Protein AF-A0A2A6C3Z0-F1 (afdb_monomer_lite)

Organism: Pristionchus pacificus (NCBI:txid54126)

Sequence (329 aa):
MLPSSLCIAVIFFQLQNFDIARHAFLESTVFMVYDNTKMSTTIPSVFNPVLILYYVKPYRRFYMKMFGIKEKELPKAPLSLSQTFTRSFLVLVWYIEQIPDYTLTLAYIYLFVRVRTTNDLYFSTPFFLFFFTTGVGGIASIISHIAGTRITFYPETAFLYTSLWIANHVGALGSTLGKAIIVMHRYLVFSSVEISENRSTCRRLICLQLFLPLVTAVPFLFFGFSYQTIDGHITIYSISEEGLQILKWINVSFYVVYSLFSVVLVALTGRAFIRLSRLVEVVCVCQWARNVHRPDISCAILYSSSSITLVHENRLHILNFIHFNISCG

Secondary structure (DSSP, 8-state):
---HHHHHHHHHHHHHHHHHHHHHHHHHHGGGSSS-------------HHHHHHSSHHHHHHHHHHHT--GGG-----HHHHHHHHHHHHHHHHHHHHHHHHHHHHHHHHHHHHHHH---GGGGSHHHHHHHHHHHHHHHHHHHHHHHHHS-B-GGGHHHHHHHHHHHHHHHHHHHHHHHHHHHHHHHHHH-SS----HHHHHHHHHHHHHHHHHHTGGGGT--EEEEEETTEEEEEEE-HHHHHHHHHHHHHHHHHHHHHHHHHHHHHHHHHHHHHHHHHHHHHHHHHHHHT--S--------TT------SS---------------

Radius of gyration: 27.63 Å; chains: 1; bounding box: 72×48×78 Å

Foldseek 3Di:
DPPPVVVVVVVVVVVVVVVVVLVVVVVVVVVQPPDDDDDDDDADDDDDVVVLQCLRVVSVVVVCVVVVPDPVPDDPPDPVVSVRSPVNSVVVVVVVSCVVLVVLLVVLVVVVVVLVPDPDVVCVDLLVVLVNQLSVLSNQLSVLVCCLQVDWAAPVCVVVNLVSVLSNQLSVQLNLLSVLVSLVVVLVVLVDPDPDPPPVVSVVSNCCSRVVSNVVSVVSVVWAFDWDQDPNGITTDGTDPVSVVVSVVVVVVSVVVSVVSVVVSVVSVVVSVVVVVVVVVVVVVVVVVVVVPPPPDDPPPDPPVQDRDPPDPDDDDDDDDDDDDDDDD

Structure (mmCIF, N/CA/C/O backbone):
data_AF-A0A2A6C3Z0-F1
#
_entry.id   AF-A0A2A6C3Z0-F1
#
loop_
_atom_site.group_PDB
_atom_site.id
_atom_site.type_symbol
_atom_site.label_atom_id
_atom_site.label_alt_id
_atom_site.label_comp_id
_atom_site.label_asym_id
_atom_site.label_entity_id
_atom_site.label_seq_id
_atom_site.pdbx_PDB_ins_code
_atom_site.Cartn_x
_atom_site.Cartn_y
_atom_site.Cartn_z
_atom_site.occupancy
_atom_site.B_iso_or_equiv
_atom_site.auth_seq_id
_atom_site.auth_comp_id
_atom_site.auth_asym_id
_atom_site.auth_atom_id
_atom_site.pdbx_PDB_model_num
ATOM 1 N N . MET A 1 1 ? 30.251 7.160 -14.953 1.00 31.11 1 MET A N 1
ATOM 2 C CA . MET A 1 1 ? 29.045 7.641 -14.248 1.00 31.11 1 MET A CA 1
ATOM 3 C C . MET A 1 1 ? 27.941 6.625 -14.470 1.00 31.11 1 MET A C 1
ATOM 5 O O . MET A 1 1 ? 27.512 6.472 -15.605 1.00 31.11 1 MET A O 1
ATOM 9 N N . LEU A 1 2 ? 27.532 5.883 -13.436 1.00 29.16 2 LEU A N 1
ATOM 10 C CA . LEU A 1 2 ? 26.282 5.123 -13.519 1.00 29.16 2 LEU A CA 1
ATOM 11 C C . LEU A 1 2 ? 25.143 6.122 -13.776 1.00 29.16 2 LEU A C 1
ATOM 13 O O . LEU A 1 2 ? 25.131 7.169 -13.122 1.00 29.16 2 LEU A O 1
ATOM 17 N N . PRO A 1 3 ? 24.216 5.852 -14.712 1.00 39.88 3 PRO A N 1
ATOM 18 C CA . PRO A 1 3 ? 23.095 6.749 -14.926 1.00 39.88 3 PRO A CA 1
ATOM 19 C C . PRO A 1 3 ? 22.329 6.865 -13.606 1.00 39.88 3 PRO A C 1
ATOM 21 O O . PRO A 1 3 ? 22.077 5.868 -12.930 1.00 39.88 3 PRO A O 1
ATOM 24 N N . SER A 1 4 ? 22.001 8.091 -13.207 1.00 35.47 4 SER A N 1
ATOM 25 C CA . SER A 1 4 ? 21.317 8.424 -11.949 1.00 35.47 4 SER A CA 1
ATOM 26 C C . SER A 1 4 ? 20.026 7.614 -11.735 1.00 35.47 4 SER A C 1
ATOM 28 O O . SER A 1 4 ? 19.652 7.334 -10.597 1.00 35.47 4 SER A O 1
ATOM 30 N N . SER A 1 5 ? 19.401 7.136 -12.814 1.00 33.94 5 SER A N 1
ATOM 31 C CA . SER A 1 5 ? 18.262 6.209 -12.812 1.00 33.94 5 SER A CA 1
ATOM 32 C C . SER A 1 5 ? 18.574 4.809 -12.254 1.00 33.94 5 SER A C 1
ATOM 34 O O . SER A 1 5 ? 17.689 4.168 -11.686 1.00 33.94 5 SER A O 1
AT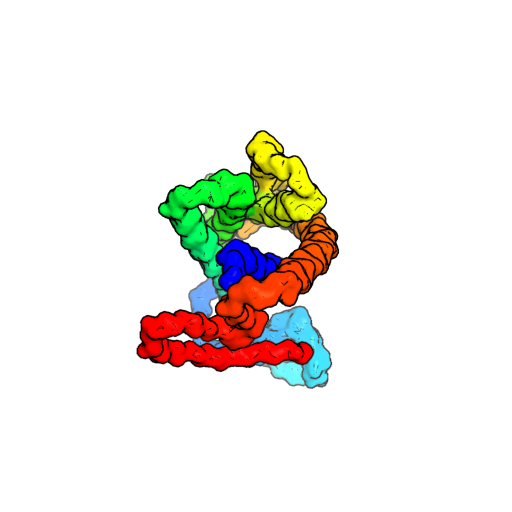OM 36 N N . LEU A 1 6 ? 19.818 4.333 -12.358 1.00 35.81 6 LEU A N 1
ATOM 37 C CA . LEU A 1 6 ? 20.241 3.002 -11.907 1.00 35.81 6 LEU A CA 1
ATOM 38 C C . LEU A 1 6 ? 20.510 2.974 -10.396 1.00 35.81 6 LEU A C 1
ATOM 40 O O . LEU A 1 6 ? 20.086 2.035 -9.728 1.00 35.81 6 LEU A O 1
ATOM 44 N N . CYS A 1 7 ? 21.100 4.038 -9.837 1.00 33.97 7 CYS A N 1
ATOM 45 C CA . CYS A 1 7 ? 21.226 4.199 -8.379 1.00 33.97 7 CYS A CA 1
ATOM 46 C C . CYS A 1 7 ? 19.855 4.271 -7.695 1.00 33.97 7 CYS A C 1
ATOM 48 O O . CYS A 1 7 ? 19.639 3.624 -6.673 1.00 33.97 7 CYS A O 1
ATOM 50 N N . ILE A 1 8 ? 18.910 5.010 -8.284 1.00 45.03 8 ILE A N 1
ATOM 51 C CA . ILE A 1 8 ? 17.538 5.100 -7.772 1.00 45.03 8 ILE A CA 1
ATOM 52 C C . ILE A 1 8 ? 16.879 3.712 -7.796 1.00 45.03 8 ILE A C 1
ATOM 54 O O . ILE A 1 8 ? 16.333 3.276 -6.786 1.00 45.03 8 ILE A O 1
ATOM 58 N N . ALA A 1 9 ? 17.008 2.963 -8.896 1.00 40.81 9 ALA A N 1
ATOM 59 C CA . ALA A 1 9 ? 16.447 1.617 -9.012 1.00 40.81 9 ALA A CA 1
ATOM 60 C C . ALA A 1 9 ? 17.018 0.604 -7.994 1.00 40.81 9 ALA A C 1
ATOM 62 O O . ALA A 1 9 ? 16.274 -0.256 -7.524 1.00 40.81 9 ALA A O 1
ATOM 63 N N . VAL A 1 10 ? 18.305 0.699 -7.637 1.00 37.28 10 VAL A N 1
ATOM 64 C CA . VAL A 1 10 ? 18.947 -0.176 -6.633 1.00 37.28 10 VAL A CA 1
ATOM 65 C C . VAL A 1 10 ? 18.454 0.137 -5.218 1.00 37.28 10 VAL A C 1
ATOM 67 O O . VAL A 1 10 ? 18.133 -0.785 -4.469 1.00 37.28 10 VAL A O 1
ATOM 70 N N . ILE A 1 11 ? 18.313 1.419 -4.870 1.00 44.16 11 ILE A N 1
ATOM 71 C CA . ILE A 1 11 ? 17.720 1.840 -3.590 1.00 44.16 11 ILE A CA 1
ATOM 72 C C . ILE A 1 11 ? 16.264 1.352 -3.497 1.00 44.16 11 ILE A C 1
ATOM 74 O O . ILE A 1 11 ? 15.848 0.838 -2.461 1.00 44.16 11 ILE A O 1
ATOM 78 N N . PHE A 1 12 ? 15.506 1.410 -4.597 1.00 52.03 12 PHE A N 1
ATOM 79 C CA . PHE A 1 12 ? 14.137 0.886 -4.648 1.00 52.03 12 PHE A CA 1
ATOM 80 C C . PHE A 1 12 ? 14.048 -0.628 -4.448 1.00 52.03 12 PHE A C 1
ATOM 82 O O . PHE A 1 12 ? 13.167 -1.087 -3.725 1.00 52.03 12 PHE A O 1
ATOM 89 N N . PHE A 1 13 ? 14.960 -1.402 -5.038 1.00 42.34 13 PHE A N 1
ATOM 90 C CA . PHE A 1 13 ? 14.982 -2.858 -4.877 1.00 42.34 13 PHE A CA 1
ATOM 91 C C . PHE A 1 13 ? 15.249 -3.273 -3.420 1.00 42.34 13 PHE A C 1
ATOM 93 O O . PHE A 1 13 ? 14.635 -4.208 -2.909 1.00 42.34 13 PHE A O 1
ATOM 100 N N . GLN A 1 14 ? 16.113 -2.531 -2.721 1.00 41.16 14 GLN A N 1
ATOM 101 C CA . GLN A 1 14 ? 16.383 -2.730 -1.293 1.00 41.16 14 GLN A CA 1
ATOM 102 C C . GLN A 1 14 ? 15.156 -2.401 -0.424 1.00 41.16 14 GLN A C 1
ATOM 104 O O . GLN A 1 14 ? 14.813 -3.171 0.472 1.00 41.16 14 GLN A O 1
ATOM 109 N N . LEU A 1 15 ? 14.434 -1.318 -0.733 1.00 46.38 15 LEU A N 1
ATOM 110 C CA . LEU A 1 15 ? 13.200 -0.947 -0.025 1.00 46.38 15 LEU A CA 1
ATOM 111 C C . LEU A 1 15 ? 12.056 -1.952 -0.252 1.00 46.38 15 LEU A C 1
ATOM 113 O O . LEU A 1 15 ? 11.281 -2.218 0.664 1.00 46.38 15 LEU A O 1
ATOM 117 N N . GLN A 1 16 ? 11.968 -2.556 -1.441 1.00 49.12 16 GLN A N 1
ATOM 118 C CA . GLN A 1 16 ? 10.957 -3.572 -1.757 1.00 49.12 16 GLN A CA 1
ATOM 119 C C . GLN A 1 16 ? 11.176 -4.884 -0.987 1.00 49.12 16 GLN A C 1
ATOM 121 O O . GLN A 1 16 ? 10.213 -5.485 -0.513 1.00 49.12 16 GLN A O 1
ATOM 126 N N . ASN A 1 17 ? 12.433 -5.307 -0.819 1.00 41.56 17 ASN A N 1
ATOM 127 C CA . ASN A 1 17 ? 12.776 -6.493 -0.026 1.00 41.56 17 ASN A CA 1
ATOM 128 C C . ASN A 1 17 ? 12.567 -6.267 1.480 1.00 41.56 17 ASN A C 1
ATOM 130 O O . ASN A 1 17 ? 12.188 -7.197 2.194 1.00 41.56 17 ASN A O 1
ATOM 134 N N . PHE A 1 18 ? 12.749 -5.031 1.954 1.00 44.28 18 PHE A N 1
ATOM 135 C CA . PHE A 1 18 ? 12.447 -4.652 3.334 1.00 44.28 18 PHE A CA 1
ATOM 136 C C . PHE A 1 18 ? 10.944 -4.766 3.652 1.00 44.28 18 PHE A C 1
ATOM 138 O O . PHE A 1 18 ? 10.582 -5.304 4.695 1.00 44.28 18 PHE A O 1
ATOM 145 N N 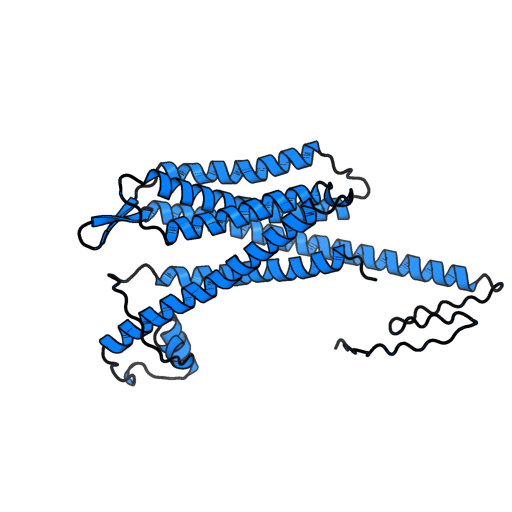. ASP A 1 19 ? 10.067 -4.351 2.731 1.00 45.53 19 ASP A N 1
ATOM 146 C CA . ASP A 1 19 ? 8.601 -4.460 2.869 1.00 45.53 19 ASP A CA 1
ATOM 147 C C . ASP A 1 19 ? 8.125 -5.923 2.995 1.00 45.53 19 ASP A C 1
ATOM 149 O O . ASP A 1 19 ? 7.247 -6.236 3.800 1.00 45.53 19 ASP A O 1
ATOM 153 N N . ILE A 1 20 ? 8.732 -6.843 2.235 1.00 44.97 20 ILE A N 1
ATOM 154 C CA . ILE A 1 20 ? 8.396 -8.279 2.263 1.00 44.97 20 ILE A CA 1
ATOM 155 C C . ILE A 1 20 ? 8.830 -8.917 3.592 1.00 44.97 20 ILE A C 1
ATOM 157 O O . ILE A 1 20 ? 8.045 -9.625 4.225 1.00 44.97 20 ILE A O 1
ATOM 161 N N . ALA A 1 21 ? 10.056 -8.634 4.048 1.00 37.91 21 ALA A N 1
ATOM 162 C CA . ALA A 1 21 ? 10.558 -9.117 5.336 1.00 37.91 21 ALA A CA 1
ATOM 163 C C . ALA A 1 21 ? 9.736 -8.564 6.516 1.00 37.91 21 ALA A C 1
ATOM 165 O O . ALA A 1 21 ? 9.468 -9.272 7.487 1.00 37.91 21 ALA A O 1
ATOM 166 N N . ARG A 1 22 ? 9.280 -7.313 6.404 1.00 48.16 22 ARG A N 1
ATOM 167 C CA . ARG A 1 22 ? 8.420 -6.651 7.384 1.00 48.16 22 ARG A CA 1
ATOM 168 C C . ARG A 1 22 ? 7.019 -7.259 7.452 1.00 48.16 22 ARG A C 1
ATOM 170 O O . ARG A 1 22 ? 6.518 -7.453 8.553 1.00 48.16 22 ARG A O 1
ATOM 177 N N . HIS A 1 23 ? 6.385 -7.588 6.327 1.00 46.88 23 HIS A N 1
ATOM 178 C CA . HIS A 1 23 ? 5.053 -8.206 6.339 1.00 46.88 23 HIS A CA 1
ATOM 179 C C . HIS A 1 23 ? 5.052 -9.606 6.963 1.00 46.88 23 HIS A C 1
ATOM 181 O O . HIS A 1 23 ? 4.167 -9.910 7.762 1.00 46.88 23 HIS A O 1
ATOM 187 N N . ALA A 1 24 ? 6.077 -10.417 6.685 1.00 38.22 24 ALA A N 1
ATOM 188 C CA . ALA A 1 24 ? 6.265 -11.707 7.353 1.00 38.22 24 ALA A CA 1
ATOM 189 C C . ALA A 1 24 ? 6.465 -11.552 8.875 1.00 38.22 24 ALA A C 1
ATOM 191 O O . ALA A 1 24 ? 6.017 -12.390 9.655 1.00 38.22 24 ALA A O 1
ATOM 192 N N . PHE A 1 25 ? 7.100 -10.456 9.306 1.00 35.19 25 PHE A N 1
ATOM 193 C CA . PHE A 1 25 ? 7.259 -10.109 10.717 1.00 35.19 25 PHE A CA 1
ATOM 194 C C . PHE A 1 25 ? 5.939 -9.627 11.352 1.00 35.19 25 PHE A C 1
ATOM 196 O O . PHE A 1 25 ? 5.546 -10.147 12.393 1.00 35.19 25 PHE A O 1
ATOM 203 N N . LEU A 1 26 ? 5.198 -8.725 10.698 1.00 41.09 26 LEU A N 1
ATOM 204 C CA . LEU A 1 26 ? 3.920 -8.166 11.171 1.00 41.09 26 LEU A CA 1
ATOM 205 C C . LEU A 1 26 ? 2.820 -9.223 11.335 1.00 41.09 26 LEU A C 1
ATOM 207 O O . LEU A 1 26 ? 2.063 -9.188 12.308 1.00 41.09 26 LEU A O 1
ATOM 211 N N . GLU A 1 27 ? 2.743 -10.202 10.429 1.00 38.50 27 GLU A N 1
ATOM 212 C CA . GLU A 1 27 ? 1.803 -11.316 10.583 1.00 38.50 27 GLU A CA 1
ATOM 213 C C . GLU A 1 27 ? 2.116 -12.196 11.792 1.00 38.50 27 GLU A C 1
ATOM 215 O O . GLU A 1 27 ? 1.228 -12.892 12.259 1.00 38.50 27 GLU A O 1
ATOM 220 N N . SER A 1 28 ? 3.324 -12.152 12.354 1.00 31.41 28 SER A N 1
ATOM 221 C CA . SER A 1 28 ? 3.646 -12.884 13.582 1.00 31.41 28 SER A CA 1
ATOM 222 C C . SER A 1 28 ? 3.328 -12.089 14.861 1.00 31.41 28 SER A C 1
ATOM 224 O O . SER A 1 28 ? 2.990 -12.688 15.884 1.00 31.41 28 SER A O 1
ATOM 226 N N . THR A 1 29 ? 3.357 -10.749 14.814 1.00 32.69 29 THR A N 1
ATOM 227 C CA . THR A 1 29 ? 3.063 -9.865 15.960 1.00 32.69 29 THR A CA 1
ATOM 228 C C . THR A 1 29 ? 1.569 -9.589 16.155 1.00 32.69 29 THR A C 1
ATOM 230 O O . THR A 1 29 ? 1.098 -9.588 17.294 1.00 32.69 29 THR A O 1
ATOM 233 N N . VAL A 1 30 ? 0.791 -9.420 15.076 1.00 32.94 30 VAL A N 1
ATOM 234 C CA . VAL A 1 30 ? -0.650 -9.079 15.150 1.00 32.94 30 VAL A CA 1
ATOM 235 C C . VAL A 1 30 ? -1.496 -10.183 15.809 1.00 32.94 30 VAL A C 1
ATOM 237 O O . VAL A 1 30 ? -2.496 -9.882 16.459 1.00 32.94 30 VAL A O 1
ATOM 240 N N . PHE A 1 31 ? -1.073 -11.453 15.759 1.00 31.73 31 PHE A N 1
ATOM 241 C CA . PHE A 1 31 ? -1.764 -12.553 16.458 1.00 31.73 31 PHE A CA 1
ATOM 242 C C . PHE A 1 31 ? -1.719 -12.454 17.994 1.00 31.73 31 PHE A C 1
ATOM 244 O O . PHE A 1 31 ? -2.454 -13.175 18.661 1.00 31.73 31 PHE A O 1
ATOM 251 N N . MET A 1 32 ? -0.886 -11.586 18.578 1.00 33.16 32 MET A N 1
ATOM 252 C CA . MET A 1 32 ? -0.738 -11.487 20.037 1.00 33.16 32 MET A CA 1
ATOM 253 C C . MET A 1 32 ? -1.591 -10.405 20.705 1.00 33.16 32 MET A C 1
ATOM 255 O O . MET A 1 32 ? -1.693 -10.398 21.929 1.00 33.16 32 MET A O 1
ATOM 259 N N . VAL A 1 33 ? -2.186 -9.486 19.940 1.00 38.56 33 VAL A N 1
ATOM 260 C CA . VAL A 1 33 ? -2.866 -8.301 20.501 1.00 38.56 33 VAL A CA 1
ATOM 261 C C . VAL A 1 33 ? -4.340 -8.568 20.838 1.00 38.56 33 VAL A C 1
ATOM 263 O O . VAL A 1 33 ? -4.935 -7.819 21.606 1.00 38.56 33 VAL A O 1
ATOM 266 N N . TYR A 1 34 ? -4.925 -9.661 20.343 1.00 34.41 34 TYR A N 1
ATOM 267 C CA . TYR A 1 34 ? -6.368 -9.913 20.456 1.00 34.41 34 TYR A CA 1
ATOM 268 C C . TYR A 1 34 ? -6.859 -10.449 21.811 1.00 34.41 34 TYR A C 1
ATOM 270 O O . TYR A 1 34 ? -8.051 -10.686 21.972 1.00 34.41 34 TYR A O 1
ATOM 278 N N . ASP A 1 35 ? -5.977 -10.616 22.798 1.00 32.88 35 ASP A N 1
ATOM 279 C CA . ASP A 1 35 ? -6.330 -11.272 24.058 1.00 32.88 35 ASP A CA 1
ATOM 280 C C . ASP A 1 35 ? -5.649 -10.582 25.253 1.00 32.88 35 ASP A C 1
ATOM 282 O O . ASP A 1 35 ? -4.654 -11.081 25.779 1.00 32.88 35 ASP A O 1
ATOM 286 N N . ASN A 1 36 ? -6.098 -9.369 25.627 1.00 34.16 36 ASN A N 1
ATOM 287 C CA . ASN A 1 36 ? -6.222 -8.926 27.031 1.00 34.16 36 ASN A CA 1
ATOM 288 C C . ASN A 1 36 ? -6.731 -7.477 27.211 1.00 34.16 36 ASN A C 1
ATOM 290 O O . ASN A 1 36 ? -6.381 -6.541 26.499 1.00 34.16 36 ASN A O 1
ATOM 294 N N . THR A 1 37 ? -7.548 -7.323 28.253 1.00 41.41 37 THR A N 1
ATOM 295 C CA . THR A 1 37 ? -8.427 -6.202 28.619 1.00 41.41 37 THR A CA 1
ATOM 296 C C . THR A 1 37 ? -7.768 -4.965 29.261 1.00 41.41 37 THR A C 1
ATOM 298 O O . THR A 1 37 ? -6.807 -5.086 30.017 1.00 41.41 37 THR A O 1
ATOM 301 N N . LYS A 1 38 ? -8.436 -3.809 29.065 1.00 39.00 38 LYS A N 1
ATOM 302 C CA . LYS A 1 38 ? -8.438 -2.535 29.832 1.00 39.00 38 LYS A CA 1
ATOM 303 C C . LYS A 1 38 ? -7.073 -1.859 30.090 1.00 39.00 38 LYS A C 1
ATOM 305 O O . LYS A 1 38 ? -6.304 -2.242 30.974 1.00 39.00 38 LYS A O 1
ATOM 310 N N . MET A 1 39 ? -6.819 -0.774 29.349 1.00 37.31 39 MET A N 1
ATOM 311 C CA . MET A 1 39 ? -5.654 0.112 29.481 1.00 37.31 39 MET A CA 1
ATOM 312 C C . MET A 1 39 ? -5.986 1.386 30.276 1.00 37.31 39 MET A C 1
ATOM 314 O O . MET A 1 39 ? -6.989 2.036 30.020 1.00 37.31 39 MET A O 1
ATOM 318 N N . SER A 1 40 ? -5.090 1.745 31.198 1.00 33.38 40 SER A N 1
ATOM 319 C CA . SER A 1 40 ? -4.969 3.060 31.846 1.00 33.38 40 SER A CA 1
ATOM 320 C C . SER A 1 40 ? -3.482 3.432 31.850 1.00 33.38 40 SER A C 1
ATOM 322 O O . SER A 1 40 ? -2.631 2.556 32.049 1.00 33.38 40 SER A O 1
ATOM 324 N N . THR A 1 41 ? -3.178 4.699 31.575 1.00 34.62 41 THR A N 1
ATOM 325 C CA . THR A 1 41 ? -1.864 5.228 31.175 1.00 34.62 41 THR A CA 1
ATOM 326 C C . THR A 1 41 ? -1.012 5.723 32.347 1.00 34.62 41 THR A C 1
ATOM 328 O O . THR A 1 41 ? -1.332 6.751 32.932 1.00 34.62 41 THR A O 1
ATOM 331 N N . THR A 1 42 ? 0.123 5.067 32.614 1.00 33.84 42 THR A N 1
ATOM 332 C CA . THR A 1 42 ? 1.326 5.645 33.259 1.00 33.84 42 THR A CA 1
ATOM 333 C C . THR A 1 42 ? 2.560 4.795 32.905 1.00 33.84 42 THR A C 1
ATOM 335 O O . THR A 1 42 ? 2.479 3.568 32.866 1.00 33.84 42 THR A O 1
ATOM 338 N N . ILE A 1 43 ? 3.694 5.439 32.591 1.00 37.25 43 ILE A N 1
ATOM 339 C CA . ILE A 1 43 ? 4.908 4.822 32.009 1.00 37.25 43 ILE A CA 1
ATOM 340 C C . ILE A 1 43 ? 6.071 4.879 33.021 1.00 37.25 43 ILE A C 1
ATOM 342 O O . ILE A 1 43 ? 6.362 5.975 33.496 1.00 37.25 43 ILE A O 1
ATOM 346 N N . PRO A 1 44 ? 6.794 3.773 33.308 1.00 38.94 44 PRO A N 1
ATOM 347 C CA . PRO A 1 44 ? 8.080 3.822 34.002 1.00 38.94 44 PRO A CA 1
ATOM 348 C C . PRO A 1 44 ? 9.283 3.507 33.093 1.00 38.94 44 PRO A C 1
ATOM 350 O O . PRO A 1 44 ? 9.186 2.789 32.096 1.00 38.94 44 PRO A O 1
ATOM 353 N N . SER A 1 45 ? 10.435 4.054 33.483 1.00 40.09 45 SER A N 1
ATOM 354 C CA . SER A 1 45 ? 11.672 4.186 32.711 1.00 40.09 45 SER A CA 1
ATOM 355 C C . SER A 1 45 ? 12.808 3.284 33.221 1.00 40.09 45 SER A C 1
ATOM 357 O O . SER A 1 45 ? 13.656 3.762 33.963 1.00 40.09 45 SER A O 1
ATOM 359 N N . VAL A 1 46 ? 12.877 2.007 32.822 1.00 42.00 46 VAL A N 1
ATOM 360 C CA . VAL A 1 46 ? 14.135 1.217 32.811 1.00 42.00 46 VAL A CA 1
ATOM 361 C C . VAL A 1 46 ? 14.031 0.131 31.731 1.00 42.00 46 VAL A C 1
ATOM 363 O O . VAL A 1 46 ? 13.042 -0.596 31.678 1.00 42.00 46 VAL A O 1
ATOM 366 N N . PHE A 1 47 ? 15.039 0.020 30.860 1.00 42.22 47 PHE A N 1
ATOM 367 C CA . PHE A 1 47 ? 14.987 -0.748 29.612 1.00 42.22 47 PHE A CA 1
ATOM 368 C C . PHE A 1 47 ? 16.102 -1.809 29.566 1.00 42.22 47 PHE A C 1
ATOM 370 O O . PHE A 1 47 ? 17.279 -1.459 29.565 1.00 42.22 47 PHE A O 1
ATOM 377 N N . ASN A 1 48 ? 15.756 -3.103 29.522 1.00 44.94 48 ASN A N 1
ATOM 378 C CA . ASN A 1 48 ? 16.714 -4.192 29.279 1.00 44.94 48 ASN A CA 1
ATOM 379 C C . ASN A 1 48 ? 16.150 -5.175 28.225 1.00 44.94 48 ASN A C 1
ATOM 381 O O . ASN A 1 48 ? 15.202 -5.906 28.528 1.00 44.94 48 ASN A O 1
ATOM 385 N N . PRO A 1 49 ? 16.709 -5.219 27.001 1.00 43.41 49 PRO A N 1
ATOM 386 C CA . PRO A 1 49 ? 16.147 -5.958 25.868 1.00 43.41 49 PRO A CA 1
ATOM 387 C C . PRO A 1 49 ? 16.203 -7.487 25.989 1.00 43.41 49 PRO A C 1
ATOM 389 O O . PRO A 1 49 ? 15.452 -8.179 25.306 1.00 43.41 49 PRO A O 1
ATOM 392 N N . VAL A 1 50 ? 17.022 -8.039 26.888 1.00 47.25 50 VAL A N 1
ATOM 393 C CA . VAL A 1 50 ? 17.071 -9.493 27.129 1.00 47.25 50 VAL A CA 1
ATOM 394 C C . VAL A 1 50 ? 15.896 -9.950 28.000 1.00 47.25 50 VAL A C 1
ATOM 396 O O . VAL A 1 50 ? 15.333 -11.020 27.781 1.00 47.25 50 VAL A O 1
ATOM 399 N N . LEU A 1 51 ? 15.456 -9.106 28.939 1.00 52.84 51 LEU A N 1
ATOM 400 C CA . LEU A 1 51 ? 14.273 -9.376 29.760 1.00 52.84 51 LEU A CA 1
ATOM 401 C C . LEU A 1 51 ? 12.988 -9.340 28.913 1.00 52.84 51 LEU A C 1
ATOM 403 O O . LEU A 1 51 ? 12.057 -10.103 29.143 1.00 52.84 51 LEU A O 1
ATOM 407 N N . ILE A 1 52 ? 12.967 -8.470 27.902 1.00 49.94 52 ILE A N 1
ATOM 408 C CA . ILE A 1 52 ? 11.840 -8.213 26.996 1.00 49.94 52 ILE A CA 1
ATOM 409 C C . ILE A 1 52 ? 11.360 -9.481 26.280 1.00 49.94 52 ILE A C 1
ATOM 411 O O . ILE A 1 52 ? 10.170 -9.793 26.277 1.00 49.94 52 ILE A O 1
ATOM 415 N N . LEU A 1 53 ? 12.294 -10.244 25.721 1.00 49.22 53 LEU A N 1
ATOM 416 C CA . LEU A 1 53 ? 11.997 -11.442 24.938 1.00 49.22 53 LEU A CA 1
ATOM 417 C C . LEU A 1 53 ? 11.545 -12.628 25.810 1.00 49.22 53 LEU A C 1
ATOM 419 O O . LEU A 1 53 ? 10.898 -13.557 25.324 1.00 49.22 53 LEU A O 1
ATOM 423 N N . TYR A 1 54 ? 11.829 -12.567 27.113 1.00 53.44 54 TYR A N 1
ATOM 424 C CA . TYR A 1 54 ? 11.507 -13.609 28.084 1.00 53.44 54 TYR A CA 1
ATOM 425 C C . TYR A 1 54 ? 10.028 -13.614 28.514 1.00 53.44 54 TYR A C 1
ATOM 427 O O . TYR A 1 54 ? 9.484 -14.666 28.858 1.00 53.44 54 TYR A O 1
ATOM 435 N N . TYR A 1 55 ? 9.354 -12.457 28.476 1.00 52.34 55 TYR A N 1
ATOM 436 C CA . TYR A 1 55 ? 7.984 -12.292 28.992 1.00 52.34 55 TYR A CA 1
ATOM 437 C C . TYR A 1 55 ? 6.873 -12.424 27.937 1.00 52.34 55 TYR A C 1
ATOM 439 O O . TYR A 1 55 ? 5.694 -12.471 28.289 1.00 52.34 55 TYR A O 1
ATOM 447 N N . VAL A 1 56 ? 7.209 -12.538 26.651 1.00 57.03 56 VAL A N 1
ATOM 448 C CA . VAL A 1 56 ? 6.219 -12.685 25.573 1.00 57.03 56 VAL A CA 1
ATOM 449 C C . VAL A 1 56 ? 5.939 -14.172 25.334 1.00 57.03 56 VAL A C 1
ATOM 451 O O . VAL A 1 56 ? 6.819 -14.913 24.911 1.00 57.03 56 VAL A O 1
ATOM 454 N N . LYS A 1 57 ? 4.715 -14.638 25.622 1.00 57.62 57 LYS A N 1
ATOM 455 C CA . LYS A 1 57 ? 4.328 -16.067 25.727 1.00 57.62 57 LYS A CA 1
ATOM 456 C C . LYS A 1 57 ? 4.816 -16.992 24.580 1.00 57.62 57 LYS A C 1
ATOM 458 O O . LYS A 1 57 ? 5.324 -18.068 24.904 1.00 57.62 57 LYS A O 1
ATOM 463 N N . PRO A 1 58 ? 4.717 -16.636 23.281 1.00 53.72 58 PRO A N 1
ATOM 464 C CA . PRO A 1 58 ? 5.255 -17.474 22.200 1.00 53.72 58 PRO A CA 1
ATOM 465 C C . PRO A 1 58 ? 6.790 -17.471 22.121 1.00 53.72 58 PRO A C 1
ATOM 467 O O . PRO A 1 58 ? 7.388 -18.525 21.906 1.00 53.72 58 PRO A O 1
ATOM 470 N N . TYR A 1 59 ? 7.444 -16.338 22.384 1.00 54.34 59 TYR A N 1
ATOM 471 C CA . TYR A 1 59 ? 8.909 -16.245 22.410 1.00 54.34 59 TYR A CA 1
ATOM 472 C C . TYR A 1 59 ? 9.508 -16.880 23.667 1.00 54.34 59 TYR A C 1
ATOM 474 O O . TYR A 1 59 ? 10.584 -17.466 23.604 1.00 54.34 59 TYR A O 1
ATOM 482 N N . ARG A 1 60 ? 8.772 -16.893 24.783 1.00 64.44 60 ARG A N 1
ATOM 483 C CA . ARG A 1 60 ? 9.153 -17.568 26.029 1.00 64.44 60 ARG A CA 1
ATOM 484 C C . ARG A 1 60 ? 9.486 -19.039 25.788 1.00 64.44 60 ARG A C 1
ATOM 486 O O . ARG A 1 60 ? 10.508 -19.501 26.275 1.00 64.44 60 ARG A O 1
ATOM 493 N N . ARG A 1 61 ? 8.691 -19.765 24.986 1.00 67.75 61 ARG A N 1
ATOM 494 C CA . ARG A 1 61 ? 8.996 -21.167 24.626 1.00 67.75 61 ARG A CA 1
ATOM 495 C C . ARG A 1 61 ? 10.248 -21.292 23.759 1.00 67.75 61 ARG A C 1
ATOM 497 O O . ARG A 1 61 ? 11.039 -22.203 23.985 1.00 67.75 61 ARG A O 1
ATOM 504 N N . PHE A 1 62 ? 10.430 -20.393 22.792 1.00 69.94 62 PHE A N 1
ATOM 505 C CA . PHE A 1 62 ? 11.614 -20.379 21.931 1.00 69.94 62 PHE A CA 1
ATOM 506 C C . PHE A 1 62 ? 12.895 -20.132 22.745 1.00 69.94 62 PHE A C 1
ATOM 508 O O . PHE A 1 62 ? 13.836 -20.918 22.663 1.00 69.94 62 PHE A O 1
ATOM 515 N N . TYR A 1 63 ? 12.897 -19.116 23.611 1.00 59.25 63 TYR A N 1
ATOM 516 C CA . TYR A 1 63 ? 14.037 -18.781 24.465 1.00 59.25 63 TYR A CA 1
ATOM 517 C C . TYR A 1 63 ? 14.276 -19.798 25.585 1.00 59.25 63 TYR A C 1
ATOM 519 O O . TYR A 1 63 ? 15.425 -20.142 25.843 1.00 59.25 63 TYR A O 1
ATOM 527 N N . MET A 1 64 ? 13.228 -20.357 26.201 1.00 67.69 64 MET A N 1
ATOM 528 C CA . MET A 1 64 ? 13.379 -21.463 27.160 1.00 67.69 64 MET A CA 1
ATOM 529 C C . MET A 1 64 ? 14.050 -22.678 26.522 1.00 67.69 64 MET A C 1
ATOM 531 O O . MET A 1 64 ? 14.908 -23.300 27.143 1.00 67.69 64 MET A O 1
ATOM 535 N N . LYS A 1 65 ? 13.701 -22.990 25.267 1.00 77.38 65 LYS A N 1
ATOM 536 C CA . LYS A 1 65 ? 14.333 -24.074 24.511 1.00 77.38 65 LYS A CA 1
ATOM 537 C C . LYS A 1 65 ? 15.778 -23.739 24.127 1.00 77.38 65 LYS A C 1
ATOM 539 O O . LYS A 1 65 ? 16.628 -24.616 24.213 1.00 77.38 65 LYS A O 1
ATOM 544 N N . MET A 1 66 ? 16.057 -22.491 23.744 1.00 68.62 66 MET A N 1
ATOM 545 C CA . MET A 1 66 ? 17.401 -22.023 23.380 1.00 68.62 66 MET A CA 1
ATOM 546 C C . MET A 1 66 ? 18.372 -22.019 24.573 1.00 68.62 66 MET A C 1
ATOM 548 O O . MET A 1 66 ? 19.533 -22.372 24.406 1.00 68.62 66 MET A O 1
ATOM 552 N N . PHE A 1 67 ? 17.901 -21.664 25.772 1.00 73.12 67 PHE A N 1
ATOM 553 C CA . PHE A 1 67 ? 18.733 -21.555 26.978 1.00 73.12 67 PHE A CA 1
ATOM 554 C C . PHE A 1 67 ? 18.624 -22.751 27.938 1.00 73.12 67 PHE A C 1
ATOM 556 O O . PHE A 1 67 ? 19.241 -22.739 28.998 1.00 73.12 67 PHE A O 1
ATOM 563 N N . GLY A 1 68 ? 17.841 -23.783 27.601 1.00 81.62 68 GLY A N 1
ATOM 564 C CA . GLY A 1 68 ? 17.693 -24.989 28.427 1.00 81.62 68 GLY A CA 1
ATOM 565 C C . GLY A 1 68 ? 17.009 -24.764 29.783 1.00 81.62 68 GLY A C 1
ATOM 566 O O . GLY A 1 68 ? 17.122 -25.607 30.672 1.00 81.62 68 GLY A O 1
ATOM 567 N N . ILE A 1 69 ? 16.298 -23.647 29.959 1.00 77.00 69 ILE A N 1
ATOM 568 C CA . ILE A 1 69 ? 15.674 -23.279 31.236 1.00 77.00 69 ILE A CA 1
ATOM 569 C C . ILE A 1 69 ? 14.380 -24.078 31.414 1.00 77.00 69 ILE A C 1
ATOM 571 O O . ILE A 1 69 ? 13.456 -23.988 30.601 1.00 77.00 69 ILE A O 1
ATOM 575 N N . LYS A 1 70 ? 14.288 -24.851 32.501 1.00 78.69 70 LYS A N 1
ATOM 576 C CA . LYS A 1 70 ? 13.082 -25.612 32.848 1.00 78.69 70 LYS A CA 1
ATOM 577 C C . LYS A 1 70 ? 12.021 -24.675 33.426 1.00 78.69 70 LYS A C 1
ATOM 579 O O . LYS A 1 70 ? 12.287 -23.902 34.338 1.00 78.69 70 LYS A O 1
ATOM 584 N N . GLU A 1 71 ? 10.780 -24.790 32.951 1.00 76.19 71 GLU A N 1
ATOM 585 C CA . GLU A 1 71 ? 9.671 -23.898 33.338 1.00 76.19 71 GLU A CA 1
ATOM 586 C C . GLU A 1 71 ? 9.393 -23.863 34.856 1.00 76.19 71 GLU A C 1
ATOM 588 O O . GLU A 1 71 ? 8.908 -22.859 35.374 1.00 76.19 71 GLU A O 1
ATOM 593 N N . LYS A 1 72 ? 9.754 -24.932 35.578 1.00 76.56 72 LYS A N 1
ATOM 594 C CA . LYS A 1 72 ? 9.588 -25.053 37.034 1.00 76.56 72 LYS A CA 1
ATOM 595 C C . LYS A 1 72 ? 10.544 -24.179 37.856 1.00 76.56 72 LYS A C 1
ATOM 597 O O . LYS A 1 72 ? 10.280 -23.977 39.034 1.00 76.56 72 LYS A O 1
ATOM 602 N N . GLU A 1 73 ? 11.619 -23.672 37.259 1.00 69.50 73 GLU A N 1
ATOM 603 C CA . GLU A 1 73 ? 12.646 -22.884 37.956 1.00 69.50 73 GLU A CA 1
ATOM 604 C C . GLU A 1 73 ? 12.402 -21.371 37.856 1.00 69.50 73 GLU A C 1
ATOM 606 O O . GLU A 1 73 ? 13.175 -20.583 38.399 1.00 69.50 73 GLU A O 1
ATOM 611 N N . LEU A 1 74 ? 11.322 -20.932 37.192 1.00 67.12 74 LEU A N 1
ATOM 612 C CA . LEU A 1 74 ? 11.027 -19.504 37.114 1.00 67.12 74 LEU A CA 1
ATOM 613 C C . LEU A 1 74 ? 10.554 -18.963 38.468 1.00 67.12 74 LEU A C 1
ATOM 615 O O . LEU A 1 74 ? 9.524 -19.421 38.977 1.00 67.12 74 LEU A O 1
ATOM 619 N N . PRO A 1 75 ? 11.205 -17.917 39.006 1.00 64.81 75 PRO A N 1
ATOM 620 C CA . PRO A 1 75 ? 10.627 -17.165 40.103 1.00 64.81 75 PRO A CA 1
ATOM 621 C C . PRO A 1 75 ? 9.280 -16.595 39.644 1.00 64.81 75 PRO A C 1
ATOM 623 O O . PRO A 1 75 ? 9.175 -15.995 38.570 1.00 64.81 75 PRO A O 1
ATOM 626 N N . LYS A 1 76 ? 8.233 -16.800 40.451 1.00 65.06 76 LYS A N 1
ATOM 627 C CA . LYS A 1 76 ? 6.925 -16.168 40.246 1.00 65.06 76 LYS A CA 1
ATOM 628 C C . LYS A 1 76 ? 7.113 -14.660 40.400 1.00 65.06 76 LYS A C 1
ATOM 630 O O . LYS A 1 76 ? 7.080 -14.143 41.512 1.00 65.06 76 LYS A O 1
ATOM 635 N N . ALA A 1 77 ? 7.371 -13.969 39.293 1.00 60.91 77 ALA A N 1
ATOM 636 C CA . ALA A 1 77 ? 7.458 -12.519 39.291 1.00 60.91 77 ALA A CA 1
ATOM 637 C C . ALA A 1 77 ? 6.138 -11.937 39.833 1.00 60.91 77 ALA A C 1
ATOM 639 O O . ALA A 1 77 ? 5.065 -12.462 39.509 1.00 60.91 77 ALA A O 1
ATOM 640 N N . PRO A 1 78 ? 6.187 -10.876 40.655 1.00 69.25 78 PRO A N 1
ATOM 641 C CA . PRO A 1 78 ? 4.980 -10.215 41.127 1.00 69.25 78 PRO A CA 1
ATOM 642 C C . PRO A 1 78 ? 4.143 -9.767 39.923 1.00 69.25 78 PRO A C 1
ATOM 644 O O . PRO A 1 78 ? 4.650 -9.127 38.997 1.00 69.25 78 PRO A O 1
ATOM 647 N N . LEU A 1 79 ? 2.857 -10.134 39.933 1.00 69.44 79 LEU A N 1
ATOM 648 C CA . LEU A 1 79 ? 1.925 -9.973 38.808 1.00 69.44 79 LEU A CA 1
ATOM 649 C C . LEU A 1 79 ? 1.882 -8.524 38.277 1.00 69.44 79 LEU A C 1
ATOM 651 O O . LEU A 1 79 ? 1.730 -8.299 37.077 1.00 69.44 79 LEU A O 1
ATOM 655 N N . SER A 1 80 ? 2.081 -7.546 39.166 1.00 72.12 80 SER A N 1
ATOM 656 C CA . SER A 1 80 ? 2.096 -6.111 38.866 1.00 72.12 80 SER A CA 1
ATOM 657 C C . SER A 1 80 ? 3.291 -5.673 38.008 1.00 72.12 80 SER A C 1
ATOM 659 O O . SER A 1 80 ? 3.136 -4.836 37.113 1.00 72.12 80 SER A O 1
ATOM 661 N N . LEU A 1 81 ? 4.473 -6.262 38.223 1.00 71.75 81 LEU A N 1
ATOM 662 C CA . LEU A 1 81 ? 5.680 -5.937 37.457 1.00 71.75 81 LEU A CA 1
ATOM 663 C C . LEU A 1 81 ? 5.571 -6.487 36.031 1.00 71.75 81 LEU A C 1
ATOM 665 O O . LEU A 1 81 ? 5.871 -5.781 35.070 1.00 71.75 81 LEU A O 1
ATOM 669 N N . SER A 1 82 ? 5.063 -7.718 35.895 1.00 71.12 82 SER A N 1
ATOM 670 C CA . SER A 1 82 ? 4.845 -8.341 34.587 1.00 71.12 82 SER A CA 1
ATOM 671 C C . SER A 1 82 ? 3.859 -7.534 33.741 1.00 71.12 82 SER A C 1
ATOM 673 O O . SER A 1 82 ? 4.136 -7.291 32.573 1.00 71.12 82 SER A O 1
ATOM 675 N N . GLN A 1 83 ? 2.739 -7.075 34.310 1.00 72.44 83 GLN A N 1
ATOM 676 C CA . GLN A 1 83 ? 1.742 -6.300 33.561 1.00 72.44 83 GLN A CA 1
ATOM 677 C C . GLN A 1 83 ? 2.275 -4.940 33.100 1.00 72.44 83 GLN A C 1
ATOM 679 O O . GLN A 1 83 ? 2.070 -4.552 31.950 1.00 72.44 83 GLN A O 1
ATOM 684 N N . THR A 1 84 ? 2.983 -4.228 33.978 1.00 73.56 84 THR A N 1
ATOM 685 C CA . THR A 1 84 ? 3.552 -2.911 33.651 1.00 73.56 84 THR A CA 1
ATOM 686 C C . THR A 1 84 ? 4.611 -3.031 32.558 1.00 73.56 84 THR A C 1
ATOM 688 O O . THR A 1 84 ? 4.621 -2.259 31.601 1.00 73.56 84 THR A O 1
ATOM 691 N N . PHE A 1 85 ? 5.459 -4.054 32.651 1.00 72.19 85 PHE A N 1
ATOM 692 C CA . PHE A 1 85 ? 6.503 -4.313 31.672 1.00 72.19 85 PHE A CA 1
ATOM 693 C C . PHE A 1 85 ? 5.943 -4.703 30.299 1.00 72.19 85 PHE A C 1
ATOM 695 O O . PHE A 1 85 ? 6.361 -4.143 29.286 1.00 72.19 85 PHE A O 1
ATOM 702 N N . THR A 1 86 ? 4.956 -5.607 30.253 1.00 74.69 86 THR A N 1
ATOM 703 C CA . THR A 1 86 ? 4.294 -5.988 28.997 1.00 74.69 86 THR A CA 1
ATOM 704 C C . THR A 1 86 ? 3.658 -4.774 28.320 1.00 74.69 86 THR A C 1
ATOM 706 O O . THR A 1 86 ? 3.768 -4.639 27.105 1.00 74.69 86 THR A O 1
ATOM 709 N N . ARG A 1 87 ? 3.068 -3.845 29.085 1.00 71.75 87 ARG A N 1
ATOM 710 C CA . ARG A 1 87 ? 2.516 -2.593 28.541 1.00 71.75 87 ARG A CA 1
ATOM 711 C C . ARG A 1 87 ? 3.590 -1.702 27.920 1.00 71.75 87 ARG A C 1
ATOM 713 O O . ARG A 1 87 ? 3.439 -1.316 26.765 1.00 71.75 87 ARG A O 1
ATOM 720 N N . SER A 1 88 ? 4.675 -1.407 28.638 1.00 73.81 88 SER A N 1
ATOM 721 C CA . SER A 1 88 ? 5.758 -0.562 28.108 1.00 73.81 88 SER A CA 1
ATOM 722 C C . SER A 1 88 ? 6.422 -1.177 26.876 1.00 73.81 88 SER A C 1
ATOM 724 O O . SER A 1 88 ? 6.727 -0.466 25.919 1.00 73.81 88 SER A O 1
ATOM 726 N N . PHE A 1 89 ? 6.613 -2.500 26.871 1.00 75.69 89 PHE A N 1
ATOM 727 C CA . PHE A 1 89 ? 7.171 -3.191 25.715 1.00 75.69 89 PHE A CA 1
ATOM 728 C C . PHE A 1 89 ? 6.236 -3.140 24.506 1.00 75.69 89 PHE A C 1
ATOM 730 O O . PHE A 1 89 ? 6.694 -2.841 23.407 1.00 75.69 89 PHE A O 1
ATOM 737 N N . LEU A 1 90 ? 4.932 -3.364 24.701 1.00 73.94 90 LEU A N 1
ATOM 738 C CA . LEU A 1 90 ? 3.953 -3.221 23.626 1.00 73.94 90 LEU A CA 1
ATOM 739 C C . LEU A 1 90 ? 4.011 -1.807 23.042 1.00 73.94 90 LEU A C 1
ATOM 741 O O . LEU A 1 90 ? 4.191 -1.667 21.840 1.00 73.94 90 LEU A O 1
ATOM 745 N N . VAL A 1 91 ? 3.979 -0.761 23.870 1.00 76.56 91 VAL A N 1
ATOM 746 C CA . VAL A 1 91 ? 4.078 0.626 23.380 1.00 76.56 91 VAL A CA 1
ATOM 747 C C . VAL A 1 91 ? 5.331 0.831 22.520 1.00 76.56 91 VAL A C 1
ATOM 749 O O . VAL A 1 91 ? 5.237 1.397 21.434 1.00 76.56 91 VAL A O 1
ATOM 752 N N . LEU A 1 92 ? 6.488 0.326 22.950 1.00 78.56 92 LEU A N 1
ATOM 753 C CA . LEU A 1 92 ? 7.727 0.418 22.179 1.00 78.56 92 LEU A CA 1
ATOM 754 C C . LEU A 1 92 ? 7.653 -0.322 20.834 1.00 78.56 92 LEU A C 1
ATOM 756 O O . LEU A 1 92 ? 8.044 0.251 19.820 1.00 78.56 92 LEU A O 1
ATOM 760 N N . VAL A 1 93 ? 7.195 -1.579 20.817 1.00 78.31 93 VAL A N 1
ATOM 761 C CA . VAL A 1 93 ? 7.090 -2.376 19.578 1.00 78.31 93 VAL A CA 1
ATOM 762 C C . VAL A 1 93 ? 6.251 -1.628 18.551 1.00 78.31 93 VAL A C 1
ATOM 764 O O . VAL A 1 93 ? 6.674 -1.469 17.409 1.00 78.31 93 VAL A O 1
ATOM 767 N N . TRP A 1 94 ? 5.131 -1.062 18.996 1.00 77.19 94 TRP A N 1
ATOM 768 C CA . TRP A 1 94 ? 4.264 -0.240 18.161 1.00 77.19 94 TRP A CA 1
ATOM 769 C C . TRP A 1 94 ? 4.976 0.992 17.585 1.00 77.19 94 TRP A C 1
ATOM 771 O O . TRP A 1 94 ? 4.760 1.335 16.425 1.00 77.19 94 TRP A O 1
ATOM 781 N N . TYR A 1 95 ? 5.838 1.665 18.355 1.00 79.62 95 TYR A N 1
ATOM 782 C CA . TYR A 1 95 ? 6.633 2.783 17.832 1.00 79.62 95 TYR A CA 1
ATOM 783 C C . TYR A 1 95 ? 7.655 2.328 16.790 1.00 79.62 95 TYR A C 1
ATOM 785 O O . TYR A 1 95 ? 7.778 2.958 15.739 1.00 79.62 95 TYR A O 1
ATOM 793 N N . ILE A 1 96 ? 8.368 1.231 17.056 1.00 83.50 96 ILE A N 1
ATOM 794 C CA . ILE A 1 96 ? 9.380 0.689 16.139 1.00 83.50 96 ILE A CA 1
ATOM 795 C C . ILE A 1 96 ? 8.740 0.286 14.805 1.00 83.50 96 ILE A C 1
ATOM 797 O O . ILE A 1 96 ? 9.317 0.545 13.752 1.00 83.50 96 ILE A O 1
ATOM 801 N N . GLU A 1 97 ? 7.533 -0.279 14.833 1.00 76.56 97 GLU A N 1
ATOM 802 C CA . GLU A 1 97 ? 6.801 -0.677 13.626 1.00 76.56 97 GLU A CA 1
ATOM 803 C C . GLU A 1 97 ? 6.357 0.514 12.758 1.00 76.56 97 GLU A C 1
ATOM 805 O O . GLU A 1 97 ? 6.240 0.353 11.541 1.00 76.56 97 GLU A O 1
ATOM 810 N N . GLN A 1 98 ? 6.156 1.700 13.350 1.00 82.88 98 GLN A N 1
ATOM 811 C CA . GLN A 1 98 ? 5.681 2.905 12.652 1.00 82.88 98 GLN A CA 1
ATOM 812 C C . GLN A 1 98 ? 6.804 3.787 12.092 1.00 82.88 98 GLN A C 1
ATOM 814 O O . GLN A 1 98 ? 6.583 4.514 11.123 1.00 82.88 98 GLN A O 1
ATOM 819 N N . ILE A 1 99 ? 8.012 3.739 12.665 1.00 87.69 99 ILE A N 1
ATOM 820 C CA . ILE A 1 99 ? 9.154 4.544 12.193 1.00 87.69 99 ILE A CA 1
ATOM 821 C C . ILE A 1 99 ? 9.402 4.365 10.680 1.00 87.69 99 ILE A C 1
ATOM 823 O O . ILE A 1 99 ? 9.486 5.384 9.988 1.00 87.69 99 ILE A O 1
ATOM 827 N N . PRO A 1 100 ? 9.451 3.132 10.128 1.00 87.62 100 PRO A N 1
ATOM 828 C CA . PRO A 1 100 ? 9.652 2.933 8.696 1.00 87.62 100 PRO A CA 1
ATOM 829 C C . PRO A 1 100 ? 8.574 3.593 7.834 1.00 87.62 100 PRO A C 1
ATOM 831 O O . PRO A 1 100 ? 8.904 4.173 6.802 1.00 87.62 100 PRO A O 1
ATOM 834 N N . ASP A 1 101 ? 7.309 3.560 8.263 1.00 84.69 101 ASP A N 1
ATOM 835 C CA . ASP A 1 101 ? 6.199 4.170 7.520 1.00 84.69 101 ASP A CA 1
ATOM 836 C C . ASP A 1 101 ? 6.342 5.682 7.436 1.00 84.69 101 ASP A C 1
ATOM 838 O O . ASP A 1 101 ? 6.166 6.265 6.364 1.00 84.69 101 ASP A O 1
ATOM 842 N N . TYR A 1 102 ? 6.714 6.330 8.541 1.00 88.88 102 TYR A N 1
ATOM 843 C CA . TYR A 1 102 ? 6.947 7.770 8.552 1.00 88.88 102 TYR A CA 1
ATOM 844 C C . TYR A 1 102 ? 8.145 8.154 7.691 1.00 88.88 102 TYR A C 1
ATOM 846 O O . TYR A 1 102 ? 8.055 9.089 6.893 1.00 88.88 102 TYR A O 1
ATOM 854 N N . THR A 1 103 ? 9.255 7.419 7.802 1.00 90.94 103 THR A N 1
ATOM 855 C CA . THR A 1 103 ? 10.447 7.669 6.986 1.00 90.94 103 THR A CA 1
ATOM 856 C C . THR A 1 103 ? 10.145 7.496 5.497 1.00 90.94 103 THR A C 1
ATOM 858 O O . THR A 1 103 ? 10.501 8.363 4.697 1.00 90.94 103 THR A O 1
ATOM 861 N N . LEU A 1 104 ? 9.438 6.427 5.118 1.00 86.19 104 LEU A N 1
ATOM 862 C CA . LEU A 1 104 ? 9.022 6.181 3.737 1.00 86.19 104 LEU A CA 1
ATOM 863 C C . LEU A 1 104 ? 8.055 7.255 3.236 1.00 86.19 104 LEU A C 1
ATOM 865 O O . LEU A 1 104 ? 8.236 7.768 2.135 1.00 86.19 104 LEU A O 1
ATOM 869 N N . THR A 1 105 ? 7.067 7.643 4.044 1.00 92.00 105 THR A N 1
ATOM 870 C CA . THR A 1 105 ? 6.101 8.701 3.705 1.00 92.00 105 THR A CA 1
ATOM 871 C C . THR A 1 105 ? 6.806 10.023 3.425 1.00 92.00 105 THR A C 1
ATOM 873 O O . THR A 1 105 ? 6.570 10.638 2.385 1.00 92.00 105 THR A O 1
ATOM 876 N N . LEU A 1 106 ? 7.725 10.441 4.301 1.00 93.56 106 LEU A N 1
ATOM 877 C CA . LEU A 1 106 ? 8.517 11.657 4.106 1.00 93.56 106 LEU A CA 1
ATOM 878 C C . LEU A 1 106 ? 9.391 11.572 2.849 1.00 93.56 106 LEU A C 1
ATOM 880 O O . LEU A 1 106 ? 9.468 12.542 2.093 1.00 93.56 106 LEU A O 1
ATOM 884 N N . ALA A 1 107 ? 9.996 10.411 2.581 1.00 91.00 107 ALA A N 1
ATOM 885 C CA . ALA A 1 107 ? 10.773 10.187 1.366 1.00 91.00 107 ALA A CA 1
ATOM 886 C C . ALA A 1 107 ? 9.910 10.293 0.093 1.00 91.00 107 ALA A C 1
ATOM 888 O O . ALA A 1 107 ? 10.330 10.935 -0.872 1.00 91.00 107 ALA A O 1
ATOM 889 N N . TYR A 1 108 ? 8.694 9.732 0.091 1.00 92.00 108 TYR A N 1
ATOM 890 C CA . TYR A 1 108 ? 7.754 9.863 -1.028 1.00 92.00 108 TYR A CA 1
ATOM 891 C C . TYR A 1 108 ? 7.301 11.309 -1.233 1.00 92.00 108 TYR A C 1
ATOM 893 O O . TYR A 1 108 ? 7.313 11.785 -2.366 1.00 92.00 108 TYR A O 1
ATOM 901 N N . ILE A 1 109 ? 6.957 12.028 -0.159 1.00 94.06 109 ILE A N 1
ATOM 902 C CA . ILE A 1 109 ? 6.572 13.446 -0.234 1.00 94.06 109 ILE A CA 1
ATOM 903 C C . ILE A 1 109 ? 7.719 14.275 -0.823 1.00 94.06 109 ILE A C 1
ATOM 905 O O . ILE A 1 109 ? 7.503 15.047 -1.756 1.00 94.06 109 ILE A O 1
ATOM 909 N N . TYR A 1 110 ? 8.947 14.082 -0.335 1.00 94.31 110 TYR A N 1
ATOM 910 C CA . TYR A 1 110 ? 10.127 14.760 -0.870 1.00 94.31 110 TYR A CA 1
ATOM 911 C C . TYR A 1 110 ? 10.329 14.466 -2.362 1.00 94.31 110 TYR A C 1
ATOM 913 O O . TYR A 1 110 ? 10.559 15.380 -3.157 1.00 94.31 110 TYR A O 1
ATOM 921 N N . LEU A 1 111 ? 10.206 13.197 -2.759 1.00 91.06 111 LEU A N 1
ATOM 922 C CA . LEU A 1 111 ? 10.336 12.789 -4.153 1.00 91.06 111 LEU A CA 1
ATOM 923 C C . LEU A 1 111 ? 9.241 13.428 -5.018 1.00 91.06 111 LEU A C 1
ATOM 925 O O . LEU A 1 111 ? 9.552 13.933 -6.093 1.00 91.06 111 LEU A O 1
ATOM 929 N N . PHE A 1 112 ? 7.994 13.492 -4.548 1.00 93.12 112 PHE A N 1
ATOM 930 C CA . PHE A 1 112 ? 6.899 14.162 -5.256 1.00 93.12 112 PHE A CA 1
ATOM 931 C C . PHE A 1 112 ? 7.147 15.652 -5.442 1.00 93.12 112 PHE A C 1
ATOM 933 O O . PHE A 1 112 ? 6.972 16.157 -6.551 1.00 93.12 112 PHE A O 1
ATOM 940 N N . VAL A 1 113 ? 7.612 16.341 -4.398 1.00 94.12 113 VAL A N 1
ATOM 941 C CA . VAL A 1 113 ? 8.010 17.749 -4.499 1.00 94.12 113 VAL A CA 1
ATOM 942 C C . VAL A 1 113 ? 9.104 17.901 -5.554 1.00 94.12 113 VAL A C 1
ATOM 944 O O . VAL A 1 113 ? 8.972 18.734 -6.445 1.00 94.12 113 VAL A O 1
ATOM 947 N N . ARG A 1 114 ? 10.139 17.055 -5.521 1.00 92.56 114 ARG A N 1
ATOM 948 C CA . ARG A 1 114 ? 11.262 17.115 -6.466 1.00 92.56 114 ARG A CA 1
ATOM 949 C C . ARG A 1 114 ? 10.859 16.819 -7.911 1.00 92.56 114 ARG A C 1
ATOM 951 O O . ARG A 1 114 ? 11.300 17.515 -8.822 1.00 92.56 114 ARG A O 1
ATOM 958 N N . VAL A 1 115 ? 10.029 15.805 -8.138 1.00 89.88 115 VAL A N 1
ATOM 959 C CA . VAL A 1 115 ? 9.505 15.479 -9.473 1.00 89.88 115 VAL A CA 1
ATOM 960 C C . VAL A 1 115 ? 8.636 16.620 -9.992 1.00 89.88 115 VAL A C 1
ATOM 962 O O . VAL A 1 115 ? 8.739 16.978 -11.159 1.00 89.88 115 VAL A O 1
ATOM 965 N N . ARG A 1 116 ? 7.828 17.248 -9.130 1.00 90.69 116 ARG A N 1
ATOM 966 C CA . ARG A 1 116 ? 6.949 18.353 -9.528 1.00 90.69 116 ARG A CA 1
ATOM 967 C C . ARG A 1 116 ? 7.698 19.646 -9.843 1.00 90.69 116 ARG A C 1
ATOM 969 O O . ARG A 1 116 ? 7.218 20.405 -10.688 1.00 90.69 116 ARG A O 1
ATOM 976 N N . THR A 1 117 ? 8.808 19.913 -9.155 1.00 94.38 117 THR A N 1
ATOM 977 C CA . THR A 1 117 ? 9.641 21.107 -9.372 1.00 94.38 117 THR A CA 1
ATOM 978 C C . THR A 1 117 ? 10.600 20.958 -10.546 1.00 94.38 117 THR A C 1
ATOM 980 O O . THR A 1 117 ? 11.048 21.965 -11.089 1.00 94.38 117 THR A O 1
ATOM 983 N N . THR A 1 118 ? 10.912 19.730 -10.965 1.00 93.69 118 THR A N 1
ATOM 984 C CA . THR A 1 118 ? 11.824 19.507 -12.085 1.00 93.69 118 THR A CA 1
ATOM 985 C C . THR A 1 118 ? 11.061 19.564 -13.408 1.00 93.69 118 THR A C 1
ATOM 987 O O . THR A 1 118 ? 10.233 18.707 -13.691 1.00 93.69 118 THR A O 1
ATOM 990 N N . ASN A 1 119 ? 11.367 20.549 -14.255 1.00 90.31 119 ASN A N 1
ATOM 991 C CA . ASN A 1 119 ? 10.742 20.727 -15.577 1.00 90.31 119 ASN A CA 1
ATOM 992 C C . ASN A 1 119 ? 11.321 19.796 -16.668 1.00 90.31 119 ASN A C 1
ATOM 994 O O . ASN A 1 119 ? 11.284 20.129 -17.851 1.00 90.31 119 ASN A O 1
ATOM 998 N N . ASP A 1 120 ? 11.894 18.653 -16.293 1.00 92.62 120 ASP A N 1
ATOM 999 C CA . ASP A 1 120 ? 12.494 17.722 -17.251 1.00 92.62 120 ASP A CA 1
ATOM 1000 C C . ASP A 1 120 ? 11.406 16.847 -17.901 1.00 92.62 120 ASP A C 1
ATOM 1002 O O . ASP A 1 120 ? 10.577 16.234 -17.219 1.00 92.62 120 ASP A O 1
ATOM 1006 N N . LEU A 1 121 ? 11.427 16.763 -19.236 1.00 89.25 121 LEU A N 1
ATOM 1007 C CA . LEU A 1 121 ? 10.534 15.920 -20.038 1.00 89.25 121 LEU A CA 1
ATOM 1008 C C . LEU A 1 121 ? 10.613 14.442 -19.630 1.00 89.25 121 LEU A C 1
ATOM 1010 O O . LEU A 1 121 ? 9.627 13.716 -19.770 1.00 89.25 121 LEU A O 1
ATOM 1014 N N . TYR A 1 122 ? 11.743 14.004 -19.068 1.00 85.75 122 TYR A N 1
ATOM 1015 C CA . TYR A 1 122 ? 11.927 12.642 -18.571 1.00 85.75 122 TYR A CA 1
ATOM 1016 C C . TYR A 1 122 ? 10.923 12.259 -17.468 1.00 85.75 122 TYR A C 1
ATOM 1018 O O . TYR A 1 122 ? 10.419 11.131 -17.442 1.00 85.75 122 TYR A O 1
ATOM 1026 N N . PHE A 1 123 ? 10.557 13.205 -16.596 1.00 86.81 123 PHE A N 1
ATOM 1027 C CA . PHE A 1 123 ? 9.584 12.971 -15.523 1.00 86.81 123 PHE A CA 1
ATOM 1028 C C . PHE A 1 123 ? 8.135 12.882 -16.014 1.00 86.81 123 PHE A C 1
ATOM 1030 O O . PHE A 1 123 ? 7.259 12.450 -15.270 1.00 86.81 123 PHE A O 1
ATOM 1037 N N . SER A 1 124 ? 7.878 13.236 -17.274 1.00 85.31 124 SER A N 1
ATOM 1038 C CA . SER A 1 124 ? 6.554 13.122 -17.897 1.00 85.31 124 SER A CA 1
ATOM 1039 C C . SER A 1 124 ? 6.297 11.747 -18.529 1.00 85.31 124 SER A C 1
ATOM 1041 O O . SER A 1 124 ? 5.278 11.555 -19.199 1.00 85.31 124 SER A O 1
ATOM 1043 N N . THR A 1 125 ? 7.206 10.782 -18.349 1.00 88.69 125 THR A N 1
ATOM 1044 C CA . THR A 1 125 ? 7.020 9.417 -18.857 1.00 88.69 125 THR A CA 1
ATOM 1045 C C . THR A 1 125 ? 5.943 8.661 -18.057 1.00 88.69 125 THR A C 1
ATOM 1047 O O . THR A 1 125 ? 5.776 8.894 -16.854 1.00 88.69 125 THR A O 1
ATOM 1050 N N . PRO A 1 126 ? 5.199 7.729 -18.684 1.00 87.19 126 PRO A N 1
ATOM 1051 C CA . PRO A 1 126 ? 4.168 6.931 -18.014 1.00 87.19 126 PRO A CA 1
ATOM 1052 C C . PRO A 1 126 ? 4.667 6.170 -16.781 1.00 87.19 126 PRO A C 1
ATOM 1054 O O . PRO A 1 126 ? 3.911 5.977 -15.830 1.00 87.19 126 PRO A O 1
ATOM 1057 N N . PHE A 1 127 ? 5.949 5.797 -16.759 1.00 87.94 127 PHE A N 1
ATOM 1058 C CA . PHE A 1 127 ? 6.596 5.191 -15.599 1.00 87.94 127 PHE A CA 1
ATOM 1059 C C . PHE A 1 127 ? 6.449 6.045 -14.329 1.00 87.94 127 PHE A C 1
ATOM 1061 O O . PHE A 1 127 ? 6.037 5.535 -13.285 1.00 87.94 127 PHE A O 1
ATOM 1068 N N . PHE A 1 128 ? 6.725 7.351 -14.412 1.00 90.50 128 PHE A N 1
ATOM 1069 C CA . PHE A 1 128 ? 6.585 8.246 -13.261 1.00 90.50 128 PHE A CA 1
ATOM 1070 C C . PHE A 1 128 ? 5.129 8.459 -12.860 1.00 90.50 128 PHE A C 1
ATOM 1072 O O . PHE A 1 128 ? 4.855 8.688 -11.684 1.00 90.50 128 PHE A O 1
ATOM 1079 N N . LEU A 1 129 ? 4.189 8.327 -13.797 1.00 91.62 129 LEU A N 1
ATOM 1080 C CA . LEU A 1 129 ? 2.768 8.393 -13.479 1.00 91.62 129 LEU A CA 1
ATOM 1081 C C . LEU A 1 129 ? 2.337 7.200 -12.612 1.00 91.62 129 LEU A C 1
ATOM 1083 O O . LEU A 1 129 ? 1.689 7.412 -11.590 1.00 91.62 129 LEU A O 1
ATOM 1087 N N . PHE A 1 130 ? 2.755 5.975 -12.952 1.00 92.88 130 PHE A N 1
ATOM 1088 C CA . PHE A 1 130 ? 2.526 4.800 -12.097 1.00 92.88 130 PHE A CA 1
ATOM 1089 C C . PHE A 1 130 ? 3.210 4.935 -10.739 1.00 92.88 130 PHE A C 1
ATOM 1091 O O . PHE A 1 130 ? 2.654 4.560 -9.706 1.00 92.88 130 PHE A O 1
ATOM 1098 N N . PHE A 1 131 ? 4.427 5.478 -10.730 1.00 92.19 131 PHE A N 1
ATOM 1099 C CA . PHE A 1 131 ? 5.154 5.739 -9.498 1.00 92.19 131 PHE A CA 1
ATOM 1100 C C . PHE A 1 131 ? 4.383 6.710 -8.592 1.00 92.19 131 PHE A C 1
ATOM 1102 O O . PHE A 1 131 ? 4.218 6.461 -7.397 1.00 92.19 131 PHE A O 1
ATOM 1109 N N . PHE A 1 132 ? 3.854 7.787 -9.173 1.00 94.19 132 PHE A N 1
ATOM 1110 C CA . PHE A 1 132 ? 3.071 8.787 -8.462 1.00 94.19 132 PHE A CA 1
ATOM 1111 C C . PHE A 1 132 ? 1.775 8.203 -7.892 1.00 94.19 132 PHE A C 1
ATOM 1113 O O . PHE A 1 132 ? 1.520 8.346 -6.698 1.00 94.19 132 PHE A O 1
ATOM 1120 N N . THR A 1 133 ? 0.984 7.485 -8.696 1.00 95.44 133 THR A N 1
ATOM 1121 C CA . THR A 1 133 ? -0.277 6.877 -8.228 1.00 95.44 133 THR A CA 1
ATOM 1122 C C . THR A 1 133 ? -0.037 5.869 -7.106 1.00 95.44 133 THR A C 1
ATOM 1124 O O . THR A 1 133 ? -0.761 5.857 -6.112 1.00 95.44 133 THR A O 1
ATOM 1127 N N . THR A 1 134 ? 1.029 5.076 -7.222 1.00 95.25 134 THR A N 1
ATOM 1128 C CA . THR A 1 134 ? 1.456 4.107 -6.204 1.00 95.25 134 THR A CA 1
ATOM 1129 C C . THR A 1 134 ? 1.855 4.787 -4.895 1.00 95.25 134 THR A C 1
ATOM 1131 O O . THR A 1 134 ? 1.403 4.378 -3.825 1.00 95.25 134 THR A O 1
ATOM 1134 N N . GLY A 1 135 ? 2.672 5.843 -4.965 1.00 94.88 135 GLY A N 1
ATOM 1135 C CA . GLY A 1 135 ? 3.099 6.577 -3.776 1.00 94.88 135 GLY A CA 1
ATOM 1136 C C . GLY A 1 135 ? 1.941 7.317 -3.097 1.00 94.88 135 GLY A C 1
ATOM 1137 O O . GLY A 1 135 ? 1.837 7.265 -1.876 1.00 94.88 135 GLY A O 1
ATOM 1138 N N . VAL A 1 136 ? 1.015 7.917 -3.860 1.00 96.06 136 VAL A N 1
ATOM 1139 C CA . VAL A 1 136 ? -0.197 8.547 -3.301 1.00 96.06 136 VAL A CA 1
ATOM 1140 C C . VAL A 1 136 ? -1.056 7.518 -2.565 1.00 96.06 136 VAL A C 1
ATOM 1142 O O . VAL A 1 136 ? -1.485 7.788 -1.446 1.00 96.06 136 VAL A O 1
ATOM 1145 N N . GLY A 1 137 ? -1.254 6.327 -3.140 1.00 96.19 137 GLY A N 1
ATOM 1146 C CA . GLY A 1 137 ? -1.963 5.232 -2.470 1.00 96.19 137 GLY A CA 1
ATOM 1147 C C . GLY A 1 137 ? -1.288 4.804 -1.162 1.00 96.19 137 GLY A C 1
ATOM 1148 O O . GLY A 1 137 ? -1.960 4.654 -0.144 1.00 96.19 137 GLY A O 1
ATOM 1149 N N . GLY A 1 138 ? 0.046 4.690 -1.159 1.00 94.81 138 GLY A N 1
ATOM 1150 C CA . GLY A 1 138 ? 0.818 4.364 0.046 1.00 94.81 138 GLY A CA 1
ATOM 1151 C C . GLY A 1 138 ? 0.680 5.414 1.153 1.00 94.81 138 GLY A C 1
ATOM 1152 O O . GLY A 1 138 ? 0.391 5.068 2.295 1.00 94.81 138 GLY A O 1
ATOM 1153 N N . ILE A 1 139 ? 0.812 6.701 0.813 1.00 96.00 139 ILE A N 1
ATOM 1154 C CA . ILE A 1 139 ? 0.645 7.807 1.770 1.00 96.00 139 ILE A CA 1
ATOM 1155 C C . ILE A 1 139 ? -0.785 7.831 2.323 1.00 96.00 139 ILE A C 1
ATOM 1157 O O . ILE A 1 139 ? -0.976 7.947 3.533 1.00 96.00 139 ILE A O 1
ATOM 1161 N N . ALA A 1 140 ? -1.792 7.697 1.452 1.00 96.56 140 ALA A N 1
ATOM 1162 C CA . ALA A 1 140 ? -3.193 7.667 1.858 1.00 96.56 140 ALA A CA 1
ATOM 1163 C C . ALA A 1 140 ? -3.473 6.517 2.836 1.00 96.56 140 ALA A C 1
ATOM 1165 O O . ALA A 1 140 ? -4.169 6.723 3.831 1.00 96.56 140 ALA A O 1
ATOM 1166 N N . SER A 1 141 ? -2.883 5.340 2.604 1.00 96.12 141 SER A N 1
ATOM 1167 C CA . SER A 1 141 ? -2.986 4.197 3.514 1.00 96.12 141 SER A CA 1
ATOM 1168 C C . SER A 1 141 ? -2.391 4.485 4.889 1.00 96.12 141 SER A C 1
ATOM 1170 O O . SER A 1 141 ? -3.070 4.299 5.895 1.00 96.12 141 SER A O 1
ATOM 1172 N N . ILE A 1 142 ? -1.178 5.035 4.947 1.00 94.75 142 ILE A N 1
ATOM 1173 C CA . ILE A 1 142 ? -0.505 5.338 6.217 1.00 94.75 142 ILE A CA 1
ATOM 1174 C C . ILE A 1 142 ? -1.292 6.384 7.018 1.00 94.75 142 ILE A C 1
ATOM 1176 O O . ILE A 1 142 ? -1.579 6.173 8.196 1.00 94.75 142 ILE A O 1
ATOM 1180 N N . ILE A 1 143 ? -1.704 7.486 6.380 1.00 95.50 143 ILE A N 1
ATOM 1181 C CA . ILE A 1 143 ? -2.462 8.557 7.047 1.00 95.50 143 ILE A CA 1
ATOM 1182 C C . ILE A 1 143 ? -3.798 8.032 7.580 1.00 95.50 143 ILE A C 1
ATOM 1184 O O . ILE A 1 143 ? -4.145 8.282 8.734 1.00 95.50 143 ILE A O 1
ATOM 1188 N N . SER A 1 144 ? -4.546 7.297 6.757 1.00 96.69 144 SER A N 1
ATOM 1189 C CA . SER A 1 144 ? -5.855 6.770 7.152 1.00 96.69 144 SER A CA 1
ATOM 1190 C C . SER A 1 144 ? -5.751 5.684 8.224 1.00 96.69 144 SER A C 1
ATOM 1192 O O . SER A 1 144 ? -6.571 5.669 9.139 1.00 96.69 144 SER A O 1
ATOM 1194 N N . HIS A 1 145 ? -4.717 4.840 8.186 1.00 94.25 145 HIS A N 1
ATOM 1195 C CA . HIS A 1 145 ? -4.435 3.871 9.241 1.00 94.25 145 HIS A CA 1
ATOM 1196 C C . HIS A 1 145 ? -4.125 4.553 10.579 1.00 94.25 145 HIS A C 1
ATOM 1198 O O . HIS A 1 145 ? -4.685 4.180 11.610 1.00 94.25 145 HIS A O 1
ATOM 1204 N N . ILE A 1 146 ? -3.273 5.583 10.574 1.00 92.75 146 ILE A N 1
ATOM 1205 C CA . ILE A 1 146 ? -2.955 6.354 11.783 1.00 92.75 146 ILE A CA 1
ATOM 1206 C C . ILE A 1 146 ? -4.218 7.026 12.321 1.00 92.75 146 ILE A C 1
ATOM 1208 O O . ILE A 1 146 ? -4.518 6.898 13.504 1.00 92.75 146 ILE A O 1
ATOM 1212 N N . ALA A 1 147 ? -4.997 7.691 11.468 1.00 95.31 147 ALA A N 1
ATOM 1213 C CA . ALA A 1 147 ? -6.242 8.325 11.887 1.00 95.31 147 ALA A CA 1
ATOM 1214 C C . ALA A 1 147 ? -7.237 7.302 12.465 1.00 95.31 147 ALA A C 1
ATOM 1216 O O . ALA A 1 147 ? -7.782 7.519 13.543 1.00 95.31 147 ALA A O 1
ATOM 1217 N N . GLY A 1 148 ? -7.422 6.160 11.796 1.00 94.38 148 GLY A N 1
ATOM 1218 C CA . GLY A 1 148 ? -8.355 5.112 12.213 1.00 94.38 148 GLY A CA 1
ATOM 1219 C C . GLY A 1 148 ? -7.954 4.386 13.499 1.00 94.38 148 GLY A C 1
ATOM 1220 O O . GLY A 1 148 ? -8.824 3.888 14.205 1.00 94.38 148 GLY A O 1
ATOM 1221 N N . THR A 1 149 ? -6.660 4.329 13.827 1.00 91.50 149 THR A N 1
ATOM 1222 C CA . THR A 1 149 ? -6.157 3.655 15.040 1.00 91.50 149 THR A CA 1
ATOM 1223 C C . THR A 1 149 ? -5.916 4.595 16.218 1.00 91.50 149 THR A C 1
ATOM 1225 O O . THR A 1 149 ? -5.891 4.138 17.359 1.00 91.50 149 THR A O 1
ATOM 1228 N N . ARG A 1 150 ? -5.696 5.893 15.972 1.00 91.00 150 ARG A N 1
ATOM 1229 C CA . ARG A 1 150 ? -5.356 6.872 17.020 1.00 91.00 150 ARG A CA 1
ATOM 1230 C C . ARG A 1 150 ? -6.532 7.730 17.469 1.00 91.00 150 ARG A C 1
ATOM 1232 O O . ARG A 1 150 ? -6.488 8.251 18.578 1.00 91.00 150 ARG A O 1
ATOM 1239 N N . ILE A 1 151 ? -7.546 7.903 16.627 1.00 94.56 151 ILE A N 1
ATOM 1240 C CA . ILE A 1 151 ? -8.733 8.687 16.969 1.00 94.56 151 ILE A CA 1
ATOM 1241 C C . ILE A 1 151 ? -9.776 7.747 17.575 1.00 94.56 151 ILE A C 1
ATOM 1243 O O . ILE A 1 151 ? -10.082 6.699 17.012 1.00 94.56 151 ILE A O 1
ATOM 1247 N N . THR A 1 152 ? -10.332 8.129 18.722 1.00 95.38 152 THR A N 1
ATOM 1248 C CA . THR A 1 152 ? -11.467 7.424 19.325 1.00 95.38 152 THR A CA 1
ATOM 1249 C C . THR A 1 152 ? -12.749 7.850 18.619 1.00 95.38 152 THR A C 1
ATOM 1251 O O . THR A 1 152 ? -13.071 9.038 18.585 1.00 95.38 152 THR A O 1
ATOM 1254 N N . PHE A 1 153 ? -13.489 6.888 18.071 1.00 96.88 153 PHE A N 1
ATOM 1255 C CA . PHE A 1 153 ? -14.750 7.143 17.376 1.00 96.88 153 PHE A CA 1
ATOM 1256 C C . PHE A 1 153 ? -15.946 6.730 18.233 1.00 96.88 153 PHE A C 1
ATOM 1258 O O . PHE A 1 153 ? -15.908 5.728 18.951 1.00 96.88 153 PHE A O 1
ATOM 1265 N N . TYR A 1 154 ? -17.021 7.505 18.129 1.00 97.12 154 TYR A N 1
ATOM 1266 C CA . TYR A 1 154 ? -18.303 7.233 18.771 1.00 97.12 154 TYR A CA 1
ATOM 1267 C C . TYR A 1 154 ? -19.259 6.598 17.750 1.00 97.12 154 TYR A C 1
ATOM 1269 O O . TYR A 1 154 ? -19.030 6.726 16.545 1.00 97.12 154 TYR A O 1
ATOM 1277 N N . PRO A 1 155 ? -20.349 5.940 18.184 1.00 97.12 155 PRO A N 1
ATOM 1278 C CA . PRO A 1 155 ? -21.311 5.319 17.271 1.00 97.12 155 PRO A CA 1
ATOM 1279 C C . PRO A 1 155 ? -21.861 6.280 16.205 1.00 97.12 155 PRO A C 1
ATOM 1281 O O . PRO A 1 155 ? -22.036 5.890 15.054 1.00 97.12 155 PRO A O 1
ATOM 1284 N N . GLU A 1 156 ? -22.055 7.553 16.556 1.00 97.12 156 GLU A N 1
ATOM 1285 C CA . GLU A 1 156 ? -22.528 8.603 15.642 1.00 97.12 156 GLU A CA 1
ATOM 1286 C C . GLU A 1 156 ? -21.534 8.906 14.507 1.00 97.12 156 GLU A C 1
ATOM 1288 O O . GLU A 1 156 ? -21.926 9.313 13.415 1.00 97.12 156 GLU A O 1
ATOM 1293 N N . THR A 1 157 ? -20.239 8.670 14.738 1.00 97.25 157 THR A N 1
ATOM 1294 C CA . THR A 1 157 ? -19.159 8.902 13.770 1.00 97.25 157 THR A CA 1
ATOM 1295 C C . THR A 1 157 ? -18.649 7.613 13.123 1.00 97.25 157 THR A C 1
ATOM 1297 O O . THR A 1 157 ? -17.591 7.616 12.489 1.00 97.25 157 THR A O 1
ATOM 1300 N N . ALA A 1 158 ? -19.417 6.519 13.202 1.00 96.25 158 ALA A N 1
ATOM 1301 C CA . ALA A 1 158 ? -19.061 5.228 12.609 1.00 96.25 158 ALA A CA 1
ATOM 1302 C C . ALA A 1 158 ? -18.728 5.323 11.111 1.00 96.25 158 ALA A C 1
ATOM 1304 O O . ALA A 1 158 ? -17.787 4.687 10.642 1.00 96.25 158 ALA A O 1
ATOM 1305 N N . PHE A 1 159 ? -19.436 6.175 10.362 1.00 96.94 159 PHE A N 1
ATOM 1306 C CA . PHE A 1 159 ? -19.184 6.355 8.930 1.00 96.94 159 PHE A CA 1
ATOM 1307 C C . PHE A 1 159 ? -17.779 6.909 8.633 1.00 96.94 159 PHE A C 1
ATOM 1309 O O . PHE A 1 159 ? -17.175 6.530 7.627 1.00 96.94 159 PHE A O 1
ATOM 1316 N N . LEU A 1 160 ? -17.233 7.774 9.502 1.00 97.31 160 LEU A N 1
ATOM 1317 C CA . LEU A 1 160 ? -15.869 8.298 9.363 1.00 97.31 160 LEU A CA 1
ATOM 1318 C C . LEU A 1 160 ? -14.852 7.185 9.591 1.00 97.31 160 LEU A C 1
ATOM 1320 O O . LEU A 1 160 ? -13.925 7.035 8.798 1.00 97.31 160 LEU A O 1
ATOM 1324 N N . TYR A 1 161 ? -15.063 6.372 10.628 1.00 96.56 161 TYR A N 1
ATOM 1325 C CA . TYR A 1 161 ? -14.223 5.213 10.914 1.00 96.56 161 TYR A CA 1
ATOM 1326 C C . TYR A 1 161 ? -14.199 4.238 9.728 1.00 96.56 161 TYR A C 1
ATOM 1328 O O . TYR A 1 161 ? -13.124 3.888 9.242 1.00 96.56 161 TYR A O 1
ATOM 1336 N N . THR A 1 162 ? -15.364 3.877 9.178 1.00 96.44 162 THR A N 1
ATOM 1337 C CA . THR A 1 162 ? -15.454 3.022 7.981 1.00 96.44 162 THR A CA 1
ATOM 1338 C C . THR A 1 162 ? -14.761 3.645 6.777 1.00 96.44 162 THR A C 1
ATOM 1340 O O . THR A 1 162 ? -14.020 2.960 6.076 1.00 96.44 162 THR A O 1
ATOM 1343 N N . SER A 1 163 ? -14.946 4.947 6.549 1.00 97.44 163 SER A N 1
ATOM 1344 C CA . SER A 1 163 ? -14.311 5.656 5.433 1.00 97.44 163 SER A CA 1
ATOM 1345 C C . SER A 1 163 ? -12.784 5.638 5.535 1.00 97.44 163 SER A C 1
ATOM 1347 O O . SER A 1 163 ? -12.108 5.441 4.527 1.00 97.44 163 SER A O 1
ATOM 1349 N N . LEU A 1 164 ? -12.231 5.783 6.745 1.00 97.25 164 LEU A N 1
ATOM 1350 C CA . LEU A 1 164 ? -10.790 5.674 6.988 1.00 97.25 164 LEU A CA 1
ATOM 1351 C C . LEU A 1 164 ? -10.276 4.258 6.714 1.00 97.25 164 LEU A C 1
ATOM 1353 O O . LEU A 1 164 ? -9.245 4.106 6.065 1.00 97.25 164 LEU A O 1
ATOM 1357 N N . TRP A 1 165 ? -10.999 3.217 7.133 1.00 95.88 165 TRP A N 1
ATOM 1358 C CA . TRP A 1 165 ? -10.614 1.836 6.828 1.00 95.88 165 TRP A CA 1
ATOM 1359 C C . TRP A 1 165 ? -10.703 1.500 5.340 1.00 95.88 165 TRP A C 1
ATOM 1361 O O . TRP A 1 165 ? -9.810 0.833 4.821 1.00 95.88 165 TRP A O 1
ATOM 1371 N N . ILE A 1 166 ? -11.715 2.015 4.637 1.00 96.88 166 ILE A N 1
ATOM 1372 C CA . ILE A 1 166 ? -11.824 1.902 3.178 1.00 96.88 166 ILE A CA 1
ATOM 1373 C C . ILE A 1 166 ? -10.646 2.607 2.503 1.00 96.88 166 ILE A C 1
ATOM 1375 O O . ILE A 1 166 ? -9.988 2.011 1.654 1.00 96.88 166 ILE A O 1
ATOM 1379 N N . ALA A 1 167 ? -10.337 3.847 2.892 1.00 97.56 167 ALA A N 1
ATOM 1380 C CA . ALA A 1 167 ? -9.197 4.586 2.352 1.00 97.56 167 ALA A CA 1
ATOM 1381 C C . ALA A 1 167 ? -7.871 3.855 2.612 1.00 97.56 167 ALA A C 1
ATOM 1383 O O . ALA A 1 167 ? -7.026 3.781 1.717 1.00 97.56 167 ALA A O 1
ATOM 1384 N N . ASN A 1 168 ? -7.723 3.258 3.799 1.00 96.44 168 ASN A N 1
ATOM 1385 C CA . ASN A 1 168 ? -6.560 2.457 4.152 1.00 96.44 168 ASN A CA 1
ATOM 1386 C C . ASN A 1 168 ? -6.424 1.237 3.239 1.00 96.44 168 ASN A C 1
ATOM 1388 O O . ASN A 1 168 ? -5.389 1.043 2.605 1.00 96.44 168 ASN A O 1
ATOM 1392 N N . HIS A 1 169 ? -7.498 0.457 3.119 1.00 95.94 169 HIS A N 1
ATOM 1393 C CA . HIS A 1 169 ? -7.554 -0.742 2.288 1.00 95.94 169 HIS A CA 1
ATOM 1394 C C . HIS A 1 169 ? -7.267 -0.445 0.813 1.00 95.94 169 HIS A C 1
ATOM 1396 O O . HIS A 1 169 ? -6.397 -1.068 0.201 1.00 95.94 169 HIS A O 1
ATOM 1402 N N . VAL A 1 170 ? -7.951 0.557 0.252 1.00 97.19 170 VAL A N 1
ATOM 1403 C CA . VAL A 1 170 ? -7.776 0.991 -1.140 1.00 97.19 170 VAL A CA 1
ATOM 1404 C C . VAL A 1 170 ? -6.353 1.492 -1.378 1.00 97.19 170 VAL A C 1
ATOM 1406 O O . VAL A 1 170 ? -5.740 1.129 -2.382 1.00 97.19 170 VAL A O 1
ATOM 1409 N N . GLY A 1 171 ? -5.803 2.286 -0.457 1.00 96.88 171 GLY A N 1
ATOM 1410 C CA . GLY A 1 171 ? -4.434 2.786 -0.545 1.00 96.88 171 GLY A CA 1
ATOM 1411 C C . GLY A 1 171 ? -3.389 1.668 -0.498 1.00 96.88 171 GLY A C 1
ATOM 1412 O O . GLY A 1 171 ? -2.486 1.633 -1.338 1.00 96.88 171 GLY A O 1
ATOM 1413 N N . ALA A 1 172 ? -3.538 0.717 0.429 1.00 94.75 172 ALA A N 1
ATOM 1414 C CA . ALA A 1 172 ? -2.605 -0.389 0.628 1.00 94.75 172 ALA A CA 1
ATOM 1415 C C . ALA A 1 172 ? -2.599 -1.357 -0.566 1.00 94.75 172 ALA A C 1
ATOM 1417 O O . ALA A 1 172 ? -1.543 -1.651 -1.143 1.00 94.75 172 ALA A O 1
ATOM 1418 N N . LEU A 1 173 ? -3.782 -1.810 -0.995 1.00 95.69 173 LEU A N 1
ATOM 1419 C CA . LEU A 1 173 ? -3.912 -2.692 -2.155 1.00 95.69 173 LEU A CA 1
ATOM 1420 C C . LEU A 1 173 ? -3.568 -1.968 -3.459 1.00 95.69 173 LEU A C 1
ATOM 1422 O O . LEU A 1 173 ? -2.875 -2.531 -4.304 1.00 95.69 173 LEU A O 1
ATOM 1426 N N . GLY A 1 174 ? -3.987 -0.710 -3.617 1.00 96.06 174 GLY A N 1
ATOM 1427 C CA . GLY A 1 174 ? -3.658 0.109 -4.783 1.00 96.06 174 GLY A CA 1
ATOM 1428 C C . GLY A 1 174 ? -2.159 0.366 -4.916 1.00 96.06 174 GLY A C 1
ATOM 1429 O O . GLY A 1 174 ? -1.624 0.316 -6.023 1.00 96.06 174 GLY A O 1
ATOM 1430 N N . SER A 1 175 ? -1.451 0.568 -3.802 1.00 95.19 175 SER A N 1
ATOM 1431 C CA . SER A 1 175 ? 0.012 0.669 -3.793 1.00 95.19 175 SER A CA 1
ATOM 1432 C C . SER A 1 175 ? 0.668 -0.663 -4.173 1.00 95.19 175 SER A C 1
ATOM 1434 O O . SER A 1 175 ? 1.545 -0.708 -5.035 1.00 95.19 175 SER A O 1
ATOM 1436 N N . THR A 1 176 ? 0.195 -1.778 -3.614 1.00 93.62 176 THR A N 1
ATOM 1437 C CA . THR A 1 176 ? 0.719 -3.119 -3.926 1.00 93.62 176 THR A CA 1
ATOM 1438 C C . THR A 1 176 ? 0.526 -3.488 -5.403 1.00 93.62 176 THR A C 1
ATOM 1440 O O . THR A 1 176 ? 1.477 -3.896 -6.074 1.00 93.62 176 THR A O 1
ATOM 1443 N N . LEU A 1 177 ? -0.672 -3.269 -5.953 1.00 94.38 177 LEU A N 1
ATOM 1444 C CA . LEU A 1 177 ? -0.950 -3.452 -7.381 1.00 94.38 177 LEU A CA 1
ATOM 1445 C C . LEU A 1 177 ? -0.125 -2.502 -8.249 1.00 94.38 177 LEU A C 1
ATOM 1447 O O . LEU A 1 177 ? 0.390 -2.910 -9.286 1.00 94.38 177 LEU A O 1
ATOM 1451 N N . GLY A 1 178 ? 0.048 -1.254 -7.816 1.00 94.25 178 GLY A N 1
ATOM 1452 C CA . GLY A 1 178 ? 0.895 -0.277 -8.491 1.00 94.25 178 GLY A CA 1
ATOM 1453 C C . GLY A 1 178 ? 2.340 -0.740 -8.623 1.00 94.25 178 GLY A C 1
ATOM 1454 O O . GLY A 1 178 ? 2.892 -0.734 -9.723 1.00 94.25 178 GLY A O 1
ATOM 1455 N N . LYS A 1 179 ? 2.929 -1.248 -7.532 1.00 90.94 179 LYS A N 1
ATOM 1456 C CA . LYS A 1 179 ? 4.262 -1.871 -7.545 1.00 90.94 179 LYS A CA 1
ATOM 1457 C C . LYS A 1 179 ? 4.316 -3.032 -8.545 1.00 90.94 179 LYS A C 1
ATOM 1459 O O . LYS A 1 179 ? 5.255 -3.097 -9.336 1.00 90.94 179 LYS A O 1
ATOM 1464 N N . ALA A 1 180 ? 3.303 -3.903 -8.574 1.00 90.62 180 ALA A N 1
ATOM 1465 C CA . ALA A 1 180 ? 3.233 -5.003 -9.542 1.00 90.62 180 ALA A CA 1
ATOM 1466 C C . ALA A 1 180 ? 3.196 -4.502 -10.998 1.00 90.62 180 ALA A C 1
ATOM 1468 O O . ALA A 1 180 ? 3.955 -4.985 -11.841 1.00 90.62 180 ALA A O 1
ATOM 1469 N N . ILE A 1 181 ? 2.362 -3.497 -11.284 1.00 92.75 181 ILE A N 1
ATOM 1470 C CA . ILE A 1 181 ? 2.233 -2.880 -12.611 1.00 92.75 181 ILE A CA 1
ATOM 1471 C C . ILE A 1 181 ? 3.551 -2.231 -13.037 1.00 92.75 181 ILE A C 1
ATOM 1473 O O . ILE A 1 181 ? 3.960 -2.407 -14.180 1.00 92.75 181 ILE A O 1
ATOM 1477 N N . ILE A 1 182 ? 4.253 -1.536 -12.136 1.00 92.00 182 ILE A N 1
ATOM 1478 C CA . ILE A 1 182 ? 5.562 -0.927 -12.420 1.00 92.00 182 ILE A CA 1
ATOM 1479 C C . ILE A 1 182 ? 6.582 -1.995 -12.828 1.00 92.00 182 ILE A C 1
ATOM 1481 O O . ILE A 1 182 ? 7.294 -1.821 -13.820 1.00 92.00 182 ILE A O 1
ATOM 1485 N N . VAL A 1 183 ? 6.656 -3.107 -12.090 1.00 89.12 183 VAL A N 1
ATOM 1486 C CA . VAL A 1 183 ? 7.590 -4.197 -12.406 1.00 89.12 183 VAL A CA 1
ATOM 1487 C C . VAL A 1 183 ? 7.221 -4.850 -13.741 1.00 89.12 183 VAL A C 1
ATOM 1489 O O . VAL A 1 183 ? 8.101 -5.056 -14.577 1.00 89.12 183 VAL A O 1
ATOM 1492 N N . MET A 1 184 ? 5.934 -5.116 -13.983 1.00 89.31 184 MET A N 1
ATOM 1493 C CA . MET A 1 184 ? 5.451 -5.671 -15.251 1.00 89.31 184 MET A CA 1
ATOM 1494 C C . MET A 1 184 ? 5.748 -4.732 -16.428 1.00 89.31 184 MET A C 1
ATOM 1496 O O . MET A 1 184 ? 6.290 -5.169 -17.439 1.00 89.31 184 MET A O 1
ATOM 1500 N N . HIS A 1 185 ? 5.455 -3.438 -16.285 1.00 88.75 185 HIS A N 1
ATOM 1501 C CA . HIS A 1 185 ? 5.742 -2.417 -17.289 1.00 88.75 185 HIS A CA 1
ATOM 1502 C C . HIS A 1 185 ? 7.236 -2.375 -17.615 1.00 88.75 185 HIS A C 1
ATOM 1504 O O . HIS A 1 185 ? 7.624 -2.424 -18.778 1.00 88.75 185 HIS A O 1
ATOM 1510 N N . ARG A 1 186 ? 8.094 -2.355 -16.589 1.00 86.25 186 ARG A N 1
ATOM 1511 C CA . ARG A 1 186 ? 9.550 -2.353 -16.763 1.00 86.25 186 ARG A CA 1
ATOM 1512 C C . ARG A 1 186 ? 10.048 -3.621 -17.455 1.00 86.25 186 ARG A C 1
ATOM 1514 O O . ARG A 1 186 ? 10.930 -3.537 -18.305 1.00 86.25 186 ARG A O 1
ATOM 1521 N N . TYR A 1 187 ? 9.485 -4.780 -17.116 1.00 86.00 187 TYR A N 1
ATOM 1522 C CA . TYR A 1 187 ? 9.790 -6.026 -17.810 1.00 86.00 187 TYR A CA 1
ATOM 1523 C C . TYR A 1 187 ? 9.422 -5.946 -19.297 1.00 86.00 187 TYR A C 1
ATOM 1525 O O . TYR A 1 187 ? 10.258 -6.277 -20.135 1.00 86.00 187 TYR A O 1
ATOM 1533 N N . LEU A 1 188 ? 8.224 -5.452 -19.625 1.00 86.56 188 LEU A N 1
ATOM 1534 C CA . LEU A 1 188 ? 7.779 -5.300 -21.011 1.00 86.56 188 LEU A CA 1
ATOM 1535 C C . LEU A 1 188 ? 8.721 -4.388 -21.802 1.00 86.56 188 LEU A C 1
ATOM 1537 O O . LEU A 1 188 ? 9.237 -4.825 -22.827 1.00 86.56 188 LEU A O 1
ATOM 1541 N N . VAL A 1 189 ? 9.036 -3.203 -21.265 1.00 84.44 189 VAL A N 1
ATOM 1542 C CA . VAL A 1 189 ? 9.968 -2.238 -21.876 1.00 84.44 189 VAL A CA 1
ATOM 1543 C C . VAL A 1 189 ? 11.344 -2.856 -22.148 1.00 84.44 189 VAL A C 1
ATOM 1545 O O . VAL A 1 189 ? 11.934 -2.591 -23.188 1.00 84.44 189 VAL A O 1
ATOM 1548 N N . PHE A 1 190 ? 11.861 -3.710 -21.258 1.00 81.81 190 PHE A N 1
ATOM 1549 C CA . PHE A 1 190 ? 13.138 -4.395 -21.496 1.00 81.81 190 PHE A CA 1
ATOM 1550 C C . PHE A 1 190 ? 13.043 -5.597 -22.438 1.00 81.81 190 PHE A C 1
ATOM 1552 O O . PHE A 1 190 ? 14.039 -5.965 -23.057 1.00 81.81 190 PHE A O 1
ATOM 1559 N N . SER A 1 191 ? 11.888 -6.258 -22.502 1.00 82.62 191 SER A N 1
ATOM 1560 C CA . SER A 1 191 ? 11.710 -7.485 -23.284 1.00 82.62 191 SER A CA 1
ATOM 1561 C C . SER A 1 191 ? 11.454 -7.225 -24.767 1.00 82.62 191 SER A C 1
ATOM 1563 O O . SER A 1 191 ? 11.835 -8.040 -25.605 1.00 82.62 191 SER A O 1
ATOM 1565 N N . SER A 1 192 ? 10.819 -6.103 -25.098 1.00 77.25 192 SER A N 1
ATOM 1566 C CA . SER A 1 192 ? 10.418 -5.774 -26.460 1.00 77.25 192 SER A CA 1
ATOM 1567 C C . SER A 1 192 ? 11.237 -4.618 -27.012 1.00 77.25 192 SER A C 1
ATOM 1569 O O . SER A 1 192 ? 11.322 -3.567 -26.384 1.00 77.25 192 SER A O 1
ATOM 1571 N N . VAL A 1 193 ? 11.754 -4.776 -28.226 1.00 60.25 193 VAL A N 1
ATOM 1572 C CA . VAL A 1 193 ? 12.493 -3.715 -28.927 1.00 60.25 193 VAL A CA 1
ATOM 1573 C C . VAL A 1 193 ? 11.549 -2.617 -29.456 1.00 60.25 193 VAL A C 1
ATOM 1575 O O . VAL A 1 193 ? 11.994 -1.505 -29.715 1.00 60.25 193 VAL A O 1
ATOM 1578 N N . GLU A 1 194 ? 10.239 -2.891 -29.557 1.00 71.12 194 GLU A N 1
ATOM 1579 C CA . GLU A 1 194 ? 9.285 -2.030 -30.281 1.00 71.12 194 GLU A CA 1
ATOM 1580 C C . GLU A 1 194 ? 7.987 -1.681 -29.530 1.00 71.12 194 GLU A C 1
ATOM 1582 O O . GLU A 1 194 ? 7.108 -1.043 -30.116 1.00 71.12 194 GLU A O 1
ATOM 1587 N N . ILE A 1 195 ? 7.811 -2.047 -28.249 1.00 69.25 195 ILE A N 1
ATOM 1588 C CA . ILE A 1 195 ? 6.616 -1.584 -27.517 1.00 69.25 195 ILE A CA 1
ATOM 1589 C C . ILE A 1 195 ? 6.767 -0.085 -27.259 1.00 69.25 195 ILE A C 1
ATOM 1591 O O . ILE A 1 195 ? 7.363 0.354 -26.277 1.00 69.25 195 ILE A O 1
ATOM 1595 N N . SER A 1 196 ? 6.198 0.709 -28.164 1.00 69.25 196 SER A N 1
ATOM 1596 C CA . SER A 1 196 ? 5.929 2.116 -27.912 1.00 69.25 196 SER A CA 1
ATOM 1597 C C . SER A 1 196 ? 4.999 2.220 -26.702 1.00 69.25 196 SER A C 1
ATOM 1599 O O . SER A 1 196 ? 3.951 1.569 -26.635 1.00 69.25 196 SER A O 1
ATOM 1601 N N . GLU A 1 197 ? 5.399 3.014 -25.710 1.00 79.44 197 GLU A N 1
ATOM 1602 C CA . GLU A 1 197 ? 4.616 3.264 -24.503 1.00 79.44 197 GLU A CA 1
ATOM 1603 C C . GLU A 1 197 ? 3.305 3.981 -24.870 1.00 79.44 197 GLU A C 1
ATOM 1605 O O . GLU A 1 197 ? 3.208 5.211 -24.900 1.00 79.44 197 GLU A O 1
ATOM 1610 N N . ASN A 1 198 ? 2.260 3.213 -25.184 1.00 88.31 198 ASN A N 1
ATOM 1611 C CA . ASN A 1 198 ? 0.966 3.785 -25.518 1.00 88.31 198 ASN A CA 1
ATOM 1612 C C . ASN A 1 198 ? 0.334 4.394 -24.256 1.00 88.31 198 ASN A C 1
ATOM 1614 O O . ASN A 1 198 ? -0.043 3.693 -23.309 1.00 88.31 198 ASN A O 1
ATOM 1618 N N . ARG A 1 199 ? 0.161 5.721 -24.270 1.00 87.75 199 ARG A N 1
ATOM 1619 C CA . ARG A 1 199 ? -0.459 6.487 -23.177 1.00 87.75 199 ARG A CA 1
ATOM 1620 C C . ARG A 1 199 ? -1.847 5.963 -22.800 1.00 87.75 199 ARG A C 1
ATOM 1622 O O . ARG A 1 199 ? -2.215 6.028 -21.629 1.00 87.75 199 ARG A O 1
ATOM 1629 N N . SER A 1 200 ? -2.614 5.439 -23.759 1.00 90.75 200 SER A N 1
ATOM 1630 C CA . SER A 1 200 ? -3.956 4.898 -23.507 1.00 90.75 200 SER A CA 1
ATOM 1631 C C . SER A 1 200 ? -3.907 3.641 -22.636 1.00 90.75 200 SER A C 1
ATOM 1633 O O . SER A 1 200 ? -4.619 3.550 -21.635 1.00 90.75 200 SER A O 1
ATOM 1635 N N . THR A 1 201 ? -3.001 2.708 -22.946 1.00 90.62 201 THR A N 1
ATOM 1636 C CA . THR A 1 201 ? -2.789 1.490 -22.150 1.00 90.62 201 THR A CA 1
ATOM 1637 C C . THR A 1 201 ? -2.354 1.835 -20.730 1.00 90.62 201 THR A C 1
ATOM 1639 O O . THR A 1 201 ? -2.892 1.282 -19.773 1.00 90.62 201 THR A O 1
ATOM 1642 N N . CYS A 1 202 ? -1.457 2.813 -20.577 1.00 91.44 202 CYS A N 1
ATOM 1643 C CA . CYS A 1 202 ? -0.997 3.242 -19.258 1.00 91.44 202 CYS A CA 1
ATOM 1644 C C . CYS A 1 202 ? -2.138 3.810 -18.402 1.00 91.44 202 CYS A C 1
ATOM 1646 O O . CYS A 1 202 ? -2.280 3.444 -17.238 1.00 91.44 202 CYS A O 1
ATOM 1648 N N . ARG A 1 203 ? -3.013 4.639 -18.990 1.00 92.94 203 ARG A N 1
ATOM 1649 C CA . ARG A 1 203 ? -4.204 5.153 -18.295 1.00 92.94 203 ARG A CA 1
ATOM 1650 C C . ARG A 1 203 ? -5.150 4.033 -17.871 1.00 92.94 203 ARG A C 1
ATOM 1652 O O . ARG A 1 203 ? -5.620 4.052 -16.741 1.00 92.94 203 ARG A O 1
ATOM 1659 N N . ARG A 1 204 ? -5.388 3.036 -18.731 1.00 94.69 204 ARG A N 1
ATOM 1660 C CA . ARG A 1 204 ? -6.228 1.872 -18.389 1.00 94.69 204 ARG A CA 1
ATOM 1661 C C . ARG A 1 204 ? -5.652 1.074 -17.220 1.00 94.69 204 ARG A C 1
ATOM 1663 O O . ARG A 1 204 ? -6.409 0.678 -16.341 1.00 94.69 204 ARG A O 1
ATOM 1670 N N . LEU A 1 205 ? -4.333 0.884 -17.179 1.00 94.25 205 LEU A N 1
ATOM 1671 C CA . LEU A 1 205 ? -3.659 0.207 -16.067 1.00 94.25 205 LEU A CA 1
ATOM 1672 C C . LEU A 1 205 ? -3.765 1.000 -14.756 1.00 94.25 205 LEU A C 1
ATOM 1674 O O . LEU A 1 205 ? -4.002 0.402 -13.713 1.00 94.25 205 LEU A O 1
ATOM 1678 N N . ILE A 1 206 ? -3.674 2.332 -14.802 1.00 95.00 206 ILE A N 1
ATOM 1679 C CA . ILE A 1 206 ? -3.913 3.187 -13.625 1.00 95.00 206 ILE A CA 1
ATOM 1680 C C . ILE A 1 206 ? -5.367 3.087 -13.162 1.00 95.00 206 ILE A C 1
ATOM 1682 O O . ILE A 1 206 ? -5.630 2.951 -11.970 1.00 95.00 206 ILE A O 1
ATOM 1686 N N . CYS A 1 207 ? -6.326 3.118 -14.091 1.00 96.12 207 CYS A N 1
ATOM 1687 C CA . CYS A 1 207 ? -7.730 2.916 -13.749 1.00 96.12 207 CYS A CA 1
ATOM 1688 C C . CYS A 1 207 ? -7.937 1.552 -13.084 1.00 96.12 207 CYS A C 1
ATOM 1690 O O . CYS A 1 207 ? -8.616 1.484 -12.068 1.00 96.12 207 CYS A O 1
ATOM 1692 N N . LEU A 1 208 ? -7.307 0.490 -13.595 1.00 95.31 208 LEU A N 1
ATOM 1693 C CA . LEU A 1 208 ? -7.361 -0.843 -12.994 1.00 95.31 208 LEU A CA 1
ATOM 1694 C C . LEU A 1 208 ? -6.742 -0.866 -11.586 1.00 95.31 208 LEU A C 1
ATOM 1696 O O . LEU A 1 208 ? -7.328 -1.453 -10.679 1.00 95.31 208 LEU A O 1
ATOM 1700 N N . GLN A 1 209 ? -5.604 -0.188 -11.397 1.00 95.56 209 GLN A N 1
ATOM 1701 C CA . GLN A 1 209 ? -4.916 -0.052 -10.109 1.00 95.56 209 GLN A CA 1
ATOM 1702 C C . GLN A 1 209 ? -5.813 0.571 -9.033 1.00 95.56 209 GLN A C 1
ATOM 1704 O O . GLN A 1 209 ? -5.708 0.189 -7.874 1.00 95.56 209 GLN A O 1
ATOM 1709 N N . LEU A 1 210 ? -6.673 1.525 -9.400 1.00 95.56 210 LEU A N 1
ATOM 1710 C CA . LEU A 1 210 ? -7.571 2.211 -8.464 1.00 95.56 210 LEU A CA 1
ATOM 1711 C C . LEU A 1 210 ? -8.925 1.508 -8.326 1.00 95.56 210 LEU A C 1
ATOM 1713 O O . LEU A 1 210 ? -9.475 1.423 -7.231 1.00 95.56 210 LEU A O 1
ATOM 1717 N N . PHE A 1 211 ? -9.459 0.988 -9.429 1.00 97.06 211 PHE A N 1
ATOM 1718 C CA . PHE A 1 211 ? -10.784 0.383 -9.469 1.00 97.06 211 PHE A CA 1
ATOM 1719 C C . PHE A 1 211 ? -10.826 -0.965 -8.747 1.00 97.06 211 PHE A C 1
ATOM 1721 O O . PHE A 1 211 ? -11.757 -1.216 -7.987 1.00 97.06 211 PHE A O 1
ATOM 1728 N N . LEU A 1 212 ? -9.818 -1.824 -8.936 1.00 96.06 212 LEU A N 1
ATOM 1729 C CA . LEU A 1 212 ? -9.825 -3.161 -8.340 1.00 96.06 212 LEU A CA 1
ATOM 1730 C C . LEU A 1 212 ? -9.820 -3.118 -6.793 1.00 96.06 212 LEU A C 1
ATOM 1732 O O . LEU A 1 212 ? -10.682 -3.766 -6.201 1.00 96.06 212 LEU A O 1
ATOM 1736 N N . PRO A 1 213 ? -8.960 -2.326 -6.117 1.00 96.44 213 PRO A N 1
ATOM 1737 C CA . PRO A 1 213 ? -9.040 -2.135 -4.666 1.00 96.44 213 PRO A CA 1
ATOM 1738 C C . PRO A 1 213 ? -10.348 -1.506 -4.187 1.00 96.44 213 PRO A C 1
ATOM 1740 O O . PRO A 1 213 ? -10.823 -1.819 -3.100 1.00 96.44 213 PRO A O 1
ATOM 1743 N N . LEU A 1 214 ? -10.940 -0.611 -4.984 1.00 97.00 214 LEU A N 1
ATOM 1744 C CA . LEU A 1 214 ? -12.205 0.026 -4.629 1.00 97.00 214 LEU A CA 1
ATOM 1745 C C . LEU A 1 214 ? -13.350 -0.993 -4.599 1.00 97.00 214 LEU A C 1
ATOM 1747 O O . LEU A 1 214 ? -14.154 -0.989 -3.672 1.00 97.00 214 LEU A O 1
ATOM 1751 N N . VAL A 1 215 ? -13.392 -1.910 -5.570 1.00 96.81 215 VAL A N 1
ATOM 1752 C CA . VAL A 1 215 ? -14.379 -3.000 -5.593 1.00 96.81 215 VAL A CA 1
ATOM 1753 C C . VAL A 1 215 ? -14.186 -3.941 -4.402 1.00 96.81 215 VAL A C 1
ATOM 1755 O O . VAL A 1 215 ? -15.166 -4.345 -3.780 1.00 96.81 215 VAL A O 1
ATOM 1758 N N . THR A 1 216 ? -12.942 -4.255 -4.024 1.00 95.69 216 THR A N 1
ATOM 1759 C CA . THR A 1 216 ? -12.683 -5.112 -2.852 1.00 95.69 216 THR A CA 1
ATOM 1760 C C . THR A 1 216 ? -12.944 -4.417 -1.518 1.00 95.69 216 THR A C 1
ATOM 1762 O O . THR A 1 216 ? -13.017 -5.099 -0.499 1.00 95.69 216 THR A O 1
ATOM 1765 N N . ALA A 1 217 ? -13.128 -3.093 -1.505 1.00 96.31 217 ALA A N 1
ATOM 1766 C CA . ALA A 1 217 ? -13.531 -2.343 -0.321 1.00 96.31 217 ALA A CA 1
ATOM 1767 C C . ALA A 1 217 ? -15.048 -2.372 -0.061 1.00 96.31 217 ALA A C 1
ATOM 1769 O O . ALA A 1 217 ? -15.474 -2.054 1.045 1.00 96.31 217 ALA A O 1
ATOM 1770 N N . VAL A 1 218 ? -15.877 -2.769 -1.034 1.00 95.94 218 VAL A N 1
ATOM 1771 C CA . VAL A 1 218 ? -17.347 -2.791 -0.893 1.00 95.94 218 VAL A CA 1
ATOM 1772 C C . VAL A 1 218 ? -17.836 -3.572 0.343 1.00 95.94 218 VAL A C 1
ATOM 1774 O O . VAL A 1 218 ? -18.717 -3.057 1.033 1.00 95.94 218 VAL A O 1
ATOM 1777 N N . PRO A 1 219 ? -17.267 -4.742 0.710 1.00 94.44 219 PRO A N 1
ATOM 1778 C CA . PRO A 1 219 ? -17.669 -5.469 1.917 1.00 94.44 219 PRO A CA 1
ATOM 1779 C C . PRO A 1 219 ? -17.569 -4.662 3.222 1.00 94.44 219 PRO A C 1
ATOM 1781 O O . PRO A 1 219 ? -18.365 -4.892 4.128 1.00 94.44 219 PRO A O 1
ATOM 1784 N N . PHE A 1 220 ? -16.667 -3.673 3.314 1.00 92.38 220 PHE A N 1
ATOM 1785 C CA . PHE A 1 220 ? -16.531 -2.828 4.511 1.00 92.38 220 PHE A CA 1
ATOM 1786 C C . PHE A 1 220 ? -17.794 -2.035 4.841 1.00 92.38 220 PHE A C 1
ATOM 1788 O O . PHE A 1 220 ? -17.999 -1.679 5.998 1.00 92.38 220 PHE A O 1
ATOM 1795 N N . LEU A 1 221 ? -18.637 -1.757 3.845 1.00 95.31 221 LEU A N 1
ATOM 1796 C CA . LEU A 1 221 ? -19.895 -1.043 4.048 1.00 95.31 221 LEU A CA 1
ATOM 1797 C C . LEU A 1 221 ? -20.942 -1.895 4.777 1.00 95.31 221 LEU A C 1
ATOM 1799 O O . LEU A 1 221 ? -21.906 -1.348 5.302 1.00 95.31 221 LEU A O 1
ATOM 1803 N N . PHE A 1 222 ? -20.754 -3.216 4.809 1.00 95.75 222 PHE A N 1
ATOM 1804 C CA . PHE A 1 222 ? -21.712 -4.169 5.368 1.00 95.75 222 PHE A CA 1
ATOM 1805 C C . PHE A 1 222 ? -21.249 -4.795 6.687 1.00 95.75 222 PHE A C 1
ATOM 1807 O O . PHE A 1 222 ? -22.033 -5.479 7.341 1.00 95.75 222 PHE A O 1
ATOM 1814 N N . PHE A 1 223 ? -19.997 -4.582 7.097 1.00 94.00 223 PHE A N 1
ATOM 1815 C CA . PHE A 1 223 ? -19.491 -5.127 8.354 1.00 94.00 223 PHE A CA 1
ATOM 1816 C C . PHE A 1 223 ? -20.008 -4.338 9.562 1.00 94.00 223 PHE A C 1
ATOM 1818 O O . PHE A 1 223 ? -20.035 -3.109 9.557 1.00 94.00 223 PHE A O 1
ATOM 1825 N N . GLY A 1 224 ? -20.389 -5.059 10.621 1.00 95.31 224 GLY A N 1
ATOM 1826 C CA . GLY A 1 224 ? -20.741 -4.461 11.910 1.00 95.31 224 GLY A CA 1
ATOM 1827 C C . GLY A 1 224 ? -19.516 -3.970 12.689 1.00 95.31 224 GLY A C 1
ATOM 1828 O O . GLY A 1 224 ? -18.372 -4.207 12.289 1.00 95.31 224 GLY A O 1
ATOM 1829 N N . PHE A 1 225 ? -19.758 -3.338 13.840 1.00 96.56 225 PHE A N 1
ATOM 1830 C CA . PHE A 1 225 ? -18.718 -2.836 14.744 1.00 96.56 225 PHE A CA 1
ATOM 1831 C C . PHE A 1 225 ? -18.761 -3.535 16.100 1.00 96.56 225 PHE A C 1
ATOM 1833 O O . PHE A 1 225 ? -19.827 -3.886 16.605 1.00 96.56 225 PHE A O 1
ATOM 1840 N N . SER A 1 226 ? -17.588 -3.668 16.706 1.00 95.44 226 SER A N 1
ATOM 1841 C CA . SER A 1 226 ? -17.408 -4.063 18.097 1.00 95.44 226 SER A CA 1
ATOM 1842 C C . SER A 1 226 ? -17.266 -2.808 18.953 1.00 95.44 226 SER A C 1
ATOM 1844 O O . SER A 1 226 ? -16.436 -1.939 18.669 1.00 95.44 226 SER A O 1
ATOM 1846 N N . TYR A 1 227 ? -18.063 -2.716 20.014 1.00 96.06 227 TYR A N 1
ATOM 1847 C CA . TYR A 1 227 ? -18.086 -1.564 20.912 1.00 96.06 227 TYR A CA 1
ATOM 1848 C C . TYR A 1 227 ? -17.377 -1.873 22.231 1.00 96.06 227 TYR A C 1
ATOM 1850 O O . TYR A 1 227 ? -17.450 -2.990 22.743 1.00 96.06 227 TYR A O 1
ATOM 1858 N N . GLN A 1 228 ? -16.728 -0.868 22.812 1.00 96.00 228 GLN A N 1
ATOM 1859 C CA . GLN A 1 228 ? -16.142 -0.936 24.146 1.00 96.00 228 GLN A CA 1
ATOM 1860 C C . GLN A 1 228 ? -16.561 0.291 24.953 1.00 96.00 228 GLN A C 1
ATOM 1862 O O . GLN A 1 228 ? -16.639 1.395 24.428 1.00 96.00 228 GLN A O 1
ATOM 1867 N N . THR A 1 229 ? -16.835 0.111 26.244 1.00 96.69 229 THR A N 1
ATOM 1868 C CA . THR A 1 229 ? -17.105 1.240 27.140 1.00 96.69 229 THR A CA 1
ATOM 1869 C C . THR A 1 229 ? -15.793 1.741 27.740 1.00 96.69 229 THR A C 1
ATOM 1871 O O . THR A 1 229 ? -15.153 1.017 28.509 1.00 96.69 229 THR A O 1
ATOM 1874 N N . ILE A 1 230 ? -15.400 2.969 27.400 1.00 93.69 230 ILE A N 1
ATOM 1875 C CA . ILE A 1 230 ? -14.240 3.678 27.956 1.00 93.69 230 ILE A CA 1
ATOM 1876 C C . ILE A 1 230 ? -14.782 4.885 28.725 1.00 93.69 230 ILE A C 1
ATOM 1878 O O . ILE A 1 230 ? -15.521 5.688 28.164 1.00 93.69 230 ILE A O 1
ATOM 1882 N N . ASP A 1 231 ? -14.481 4.971 30.022 1.00 94.00 231 ASP A N 1
ATOM 1883 C CA . ASP A 1 231 ? -14.918 6.068 30.903 1.00 94.00 231 ASP A CA 1
ATOM 1884 C C . ASP A 1 231 ? -16.435 6.342 30.885 1.00 94.00 231 ASP A C 1
ATOM 1886 O O . ASP A 1 231 ? -16.890 7.477 30.951 1.00 94.00 231 ASP A O 1
ATOM 1890 N N . GLY A 1 232 ? -17.245 5.283 30.774 1.00 95.44 232 GLY A N 1
ATOM 1891 C CA . GLY A 1 232 ? -18.710 5.388 30.720 1.00 95.44 232 GLY A CA 1
ATOM 1892 C C . GLY A 1 232 ? -19.277 5.748 29.343 1.00 95.44 232 GLY A C 1
ATOM 1893 O O . GLY A 1 232 ? -20.489 5.679 29.154 1.00 95.44 232 GLY A O 1
ATOM 1894 N N . HIS A 1 233 ? -18.426 6.043 28.359 1.00 96.56 233 HIS A N 1
ATOM 1895 C CA . HIS A 1 233 ? -18.829 6.296 26.981 1.00 96.56 233 HIS A CA 1
ATOM 1896 C C . HIS A 1 233 ? -18.646 5.049 26.113 1.00 96.56 233 HIS A C 1
ATOM 1898 O O . HIS A 1 233 ? -17.629 4.360 26.191 1.00 96.56 233 HIS A O 1
ATOM 1904 N N . ILE A 1 234 ? -19.638 4.747 25.273 1.00 97.00 234 ILE A N 1
ATOM 1905 C CA . ILE A 1 234 ? -19.556 3.664 24.288 1.00 97.00 234 ILE A CA 1
ATOM 1906 C C . ILE A 1 234 ? -18.744 4.176 23.100 1.00 97.00 234 ILE A C 1
ATOM 1908 O O . ILE A 1 234 ? -19.136 5.142 22.447 1.00 97.00 234 ILE A O 1
ATOM 1912 N N . THR A 1 235 ? -17.625 3.526 22.813 1.00 97.06 235 THR A N 1
ATOM 1913 C CA . THR A 1 235 ? -16.735 3.859 21.702 1.00 97.06 235 THR A CA 1
ATOM 1914 C C . THR A 1 235 ? -16.589 2.663 20.769 1.00 97.06 235 THR A C 1
ATOM 1916 O O . THR A 1 235 ? -16.788 1.508 21.157 1.00 97.06 235 THR A O 1
ATOM 1919 N N . ILE A 1 236 ? -16.287 2.937 19.502 1.00 96.44 236 ILE A N 1
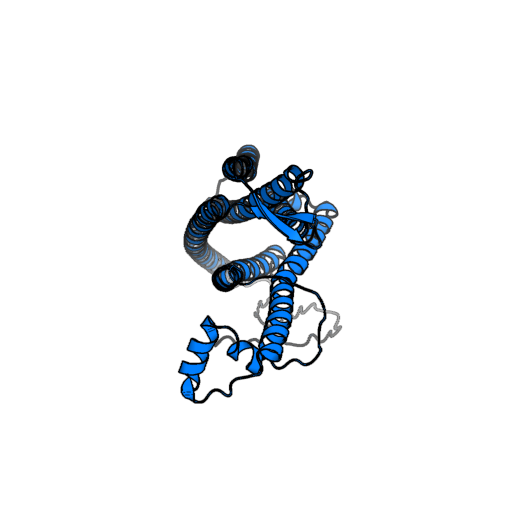ATOM 1920 C CA . ILE A 1 236 ? -15.996 1.901 18.511 1.00 96.44 236 ILE A CA 1
ATOM 1921 C C . ILE A 1 236 ? -14.578 1.404 18.774 1.00 96.44 236 ILE A C 1
ATOM 1923 O O . ILE A 1 236 ? -13.623 2.176 18.701 1.00 96.44 236 ILE A O 1
ATOM 1927 N N . TYR A 1 237 ? -14.450 0.117 19.081 1.00 92.69 237 TYR A N 1
ATOM 1928 C CA . TYR A 1 237 ? -13.161 -0.513 19.344 1.00 92.69 237 TYR A CA 1
ATOM 1929 C C . TYR A 1 237 ? -12.553 -1.095 18.067 1.00 92.69 237 TYR A C 1
ATOM 1931 O O . TYR A 1 237 ? -11.389 -0.849 17.749 1.00 92.69 237 TYR A O 1
ATOM 1939 N N . SER A 1 238 ? -13.346 -1.856 17.315 1.00 94.25 238 SER A N 1
ATOM 1940 C CA . SER A 1 238 ? -12.898 -2.508 16.087 1.00 94.25 238 SER A CA 1
ATOM 1941 C C . SER A 1 238 ? -14.063 -2.790 15.141 1.00 94.25 238 SER A C 1
ATOM 1943 O O . SER A 1 238 ? -15.233 -2.718 15.517 1.00 94.25 238 SER A O 1
ATOM 1945 N N . ILE A 1 239 ? -13.744 -3.133 13.893 1.00 94.69 239 ILE A N 1
ATOM 1946 C CA . ILE A 1 239 ? -14.691 -3.810 12.997 1.00 94.69 239 ILE A CA 1
ATOM 1947 C C . ILE A 1 239 ? -15.025 -5.186 13.604 1.00 94.69 239 ILE A C 1
ATOM 1949 O O . ILE A 1 239 ? -14.199 -5.772 14.308 1.00 94.69 239 ILE A O 1
ATOM 1953 N N . SER A 1 240 ? -16.234 -5.689 13.345 1.00 95.00 240 SER A N 1
ATOM 1954 C CA . SER A 1 240 ? -16.652 -7.049 13.710 1.00 95.00 240 SER A CA 1
ATOM 1955 C C . SER A 1 240 ? -15.585 -8.092 13.358 1.00 95.00 240 SER A C 1
ATOM 1957 O O . SER A 1 240 ? -14.897 -7.989 12.338 1.00 95.00 240 SER A O 1
ATOM 1959 N N . GLU A 1 241 ? -15.448 -9.105 14.213 1.00 92.75 241 GLU A N 1
ATOM 1960 C CA . GLU A 1 241 ? -14.411 -10.130 14.073 1.00 92.75 241 GLU A CA 1
ATOM 1961 C C . GLU A 1 241 ? -14.516 -10.876 12.733 1.00 92.75 241 GLU A C 1
ATOM 1963 O O . GLU A 1 241 ? -13.507 -11.089 12.062 1.00 92.75 241 GLU A O 1
ATOM 1968 N N . GLU A 1 242 ? -15.740 -11.174 12.290 1.00 92.88 242 GLU A N 1
ATOM 1969 C CA . GLU A 1 242 ? -16.014 -11.786 10.984 1.00 92.88 242 GLU A CA 1
ATOM 1970 C C . GLU A 1 242 ? -15.500 -10.918 9.826 1.00 92.88 242 GLU A C 1
ATOM 1972 O O . GLU A 1 242 ? -14.794 -11.406 8.939 1.00 92.88 242 GLU A O 1
ATOM 1977 N N . GLY A 1 243 ? -15.781 -9.610 9.860 1.00 90.38 243 GLY A N 1
ATOM 1978 C CA . GLY A 1 243 ? -15.302 -8.667 8.851 1.00 90.38 243 GLY A CA 1
ATOM 1979 C C . GLY A 1 243 ? -13.776 -8.577 8.815 1.00 90.38 243 GLY A C 1
ATOM 1980 O O . GLY A 1 243 ? -13.172 -8.558 7.739 1.00 90.38 243 GLY A O 1
ATOM 1981 N N . LEU A 1 244 ? -13.131 -8.600 9.986 1.00 90.44 244 LEU A N 1
ATOM 1982 C CA . LEU A 1 244 ? -11.673 -8.601 10.084 1.00 90.44 244 LEU A CA 1
ATOM 1983 C C . LEU A 1 244 ? -11.056 -9.885 9.514 1.00 90.44 244 LEU A C 1
ATOM 1985 O O . LEU A 1 244 ? -10.034 -9.824 8.827 1.00 90.44 244 LEU A O 1
ATOM 1989 N N . GLN A 1 245 ? -11.667 -11.044 9.768 1.00 92.50 245 GLN A N 1
ATOM 1990 C CA . GLN A 1 245 ? -11.209 -12.315 9.211 1.00 92.50 245 GLN A CA 1
ATOM 1991 C C . GLN A 1 245 ? -11.315 -12.324 7.682 1.00 92.50 245 GLN A C 1
ATOM 1993 O O . GLN A 1 245 ? -10.347 -12.680 7.009 1.00 92.50 245 GLN A O 1
ATOM 1998 N N . ILE A 1 246 ? -12.443 -11.873 7.121 1.00 92.12 246 ILE A N 1
ATOM 1999 C CA . ILE A 1 246 ? -12.627 -11.762 5.664 1.00 92.12 246 ILE A CA 1
ATOM 2000 C C . ILE A 1 246 ? -11.565 -10.837 5.058 1.00 92.12 246 ILE A C 1
ATOM 2002 O O . ILE A 1 246 ? -10.911 -11.194 4.076 1.00 92.12 246 ILE A O 1
ATOM 2006 N N . LEU A 1 247 ? -11.341 -9.674 5.674 1.00 88.62 247 LEU A N 1
ATOM 2007 C CA . LEU A 1 247 ? -10.332 -8.718 5.230 1.00 88.62 247 LEU A CA 1
ATOM 2008 C C . LEU A 1 247 ? -8.926 -9.323 5.225 1.00 88.62 247 LEU A C 1
ATOM 2010 O O . LEU A 1 247 ? -8.160 -9.134 4.277 1.00 88.62 247 LEU A O 1
ATOM 2014 N N . LYS A 1 248 ? -8.592 -10.077 6.273 1.00 89.19 248 LYS A N 1
ATOM 2015 C CA . LYS A 1 248 ? -7.309 -10.766 6.377 1.00 89.19 248 LYS A CA 1
ATOM 2016 C C . LYS A 1 248 ? -7.112 -11.729 5.211 1.00 89.19 248 LYS A C 1
ATOM 2018 O O . LYS A 1 248 ? -6.072 -11.675 4.564 1.00 89.19 248 LYS A O 1
ATOM 2023 N N . TRP A 1 249 ? -8.114 -12.545 4.887 1.00 93.06 249 TRP A N 1
ATOM 2024 C CA . TRP A 1 249 ? -8.040 -13.473 3.755 1.00 93.06 249 TRP A CA 1
ATOM 2025 C C . TRP A 1 249 ? -7.862 -12.766 2.412 1.00 93.06 249 TRP A C 1
ATOM 2027 O O . TRP A 1 249 ? -7.047 -13.204 1.597 1.00 93.06 249 TRP A O 1
ATOM 2037 N N . ILE A 1 250 ? -8.573 -11.657 2.190 1.00 90.44 250 ILE A N 1
ATOM 2038 C CA . ILE A 1 250 ? -8.421 -10.845 0.976 1.00 90.44 250 ILE A CA 1
ATOM 2039 C C . ILE A 1 250 ? -6.987 -10.318 0.885 1.00 90.44 250 ILE A C 1
ATOM 2041 O O . ILE A 1 250 ? -6.309 -10.559 -0.113 1.00 90.44 250 ILE A O 1
ATOM 2045 N N . ASN A 1 251 ? -6.492 -9.661 1.935 1.00 89.38 251 ASN A N 1
ATOM 2046 C CA . ASN A 1 251 ? -5.154 -9.075 1.938 1.00 89.38 251 ASN A CA 1
ATOM 2047 C C . ASN A 1 251 ? -4.070 -10.136 1.733 1.00 89.38 251 ASN A C 1
ATOM 2049 O O . ASN A 1 251 ? -3.237 -9.981 0.841 1.00 89.38 251 ASN A O 1
ATOM 2053 N N . VAL A 1 252 ? -4.126 -11.245 2.476 1.00 90.81 252 VAL A N 1
ATOM 2054 C CA . VAL A 1 252 ? -3.203 -12.380 2.317 1.00 90.81 252 VAL A CA 1
ATOM 2055 C C . VAL A 1 252 ? -3.201 -12.878 0.873 1.00 90.81 252 VAL A C 1
ATOM 2057 O O . VAL A 1 252 ? -2.136 -13.053 0.286 1.00 90.81 252 VAL A O 1
ATOM 2060 N N . SER A 1 253 ? -4.376 -13.036 0.258 1.00 91.81 253 SER A N 1
ATOM 2061 C CA . SER A 1 253 ? -4.486 -13.489 -1.133 1.00 91.81 253 SER A CA 1
ATOM 2062 C C . SER A 1 253 ? -3.787 -12.531 -2.105 1.00 91.81 253 SER A C 1
ATOM 2064 O O . SER A 1 253 ? -3.016 -12.972 -2.958 1.00 91.81 253 SER A O 1
ATOM 2066 N N . PHE A 1 254 ? -3.985 -11.217 -1.951 1.00 89.69 254 PHE A N 1
ATOM 2067 C CA . PHE A 1 254 ? -3.296 -10.211 -2.767 1.00 89.69 254 PHE A CA 1
ATOM 2068 C C . PHE A 1 254 ? -1.779 -10.231 -2.559 1.00 89.69 254 PHE A C 1
ATOM 2070 O O . PHE A 1 254 ? -1.035 -10.156 -3.538 1.00 89.69 254 PHE A O 1
ATOM 2077 N N . TYR A 1 255 ? -1.308 -10.378 -1.318 1.00 88.19 255 TYR A N 1
ATOM 2078 C CA . TYR A 1 255 ? 0.123 -10.462 -1.018 1.00 88.19 255 TYR A CA 1
ATOM 2079 C C . TYR A 1 255 ? 0.769 -11.723 -1.590 1.00 88.19 255 TYR A C 1
ATOM 2081 O O . TYR A 1 255 ? 1.873 -11.641 -2.130 1.00 88.19 255 TYR A O 1
ATOM 2089 N N . VAL A 1 256 ? 0.094 -12.873 -1.527 1.00 89.88 256 VAL A N 1
ATOM 2090 C CA . VAL A 1 256 ? 0.576 -14.123 -2.132 1.00 89.88 256 VAL A CA 1
ATOM 2091 C C . VAL A 1 256 ? 0.709 -13.959 -3.642 1.00 89.88 256 VAL A C 1
ATOM 2093 O O . VAL A 1 256 ? 1.774 -14.230 -4.196 1.00 89.88 256 VAL A O 1
ATOM 2096 N N . VAL A 1 257 ? -0.331 -13.443 -4.304 1.00 88.44 257 VAL A N 1
ATOM 2097 C CA . VAL A 1 257 ? -0.307 -13.184 -5.749 1.00 88.44 257 VAL A CA 1
ATOM 2098 C C . VAL A 1 257 ? 0.820 -12.210 -6.099 1.00 88.44 257 VAL A C 1
ATOM 2100 O O . VAL A 1 257 ? 1.658 -12.522 -6.943 1.00 88.44 257 VAL A O 1
ATOM 2103 N N . TYR A 1 258 ? 0.907 -11.070 -5.410 1.00 88.44 258 TYR A N 1
ATOM 2104 C CA . TYR A 1 258 ? 1.971 -10.083 -5.606 1.00 88.44 258 TYR A CA 1
ATOM 2105 C C . TYR A 1 258 ? 3.369 -10.691 -5.445 1.00 88.44 258 TYR A C 1
ATOM 2107 O O . TYR A 1 258 ? 4.254 -10.429 -6.263 1.00 88.44 258 TYR A O 1
ATOM 2115 N N . SER A 1 259 ? 3.573 -11.515 -4.418 1.00 88.19 259 SER A N 1
ATOM 2116 C CA . SER A 1 259 ? 4.865 -12.138 -4.128 1.00 88.19 259 SER A CA 1
ATOM 2117 C C . SER A 1 259 ? 5.263 -13.125 -5.223 1.00 88.19 259 SER A C 1
ATOM 2119 O O . SER A 1 259 ? 6.389 -13.069 -5.716 1.00 88.19 259 SER A O 1
ATOM 2121 N N . LEU A 1 260 ? 4.331 -13.969 -5.678 1.00 90.25 260 LEU A N 1
ATOM 2122 C CA . LEU A 1 260 ? 4.562 -14.894 -6.790 1.00 90.25 260 LEU A CA 1
ATOM 2123 C C . LEU A 1 260 ? 4.915 -14.141 -8.079 1.00 90.25 260 LEU A C 1
ATOM 2125 O O . LEU A 1 260 ? 5.919 -14.454 -8.721 1.00 90.25 260 LEU A O 1
ATOM 2129 N N . PHE A 1 261 ? 4.144 -13.105 -8.425 1.00 86.50 261 PHE A N 1
ATOM 2130 C CA . PHE A 1 261 ? 4.434 -12.263 -9.587 1.00 86.50 261 PHE A CA 1
ATOM 2131 C C . PHE A 1 261 ? 5.795 -11.574 -9.474 1.00 86.50 261 PHE A C 1
ATOM 2133 O O . PHE A 1 261 ? 6.548 -11.547 -10.446 1.00 86.50 261 PHE A O 1
ATOM 2140 N N . SER A 1 262 ? 6.142 -11.061 -8.294 1.00 84.75 262 SER A N 1
ATOM 2141 C CA . SER A 1 262 ? 7.423 -10.392 -8.059 1.00 84.75 262 SER A CA 1
ATOM 2142 C C . SER A 1 262 ? 8.599 -11.347 -8.258 1.00 84.75 262 SER A C 1
ATOM 2144 O O . SER A 1 262 ? 9.539 -11.007 -8.970 1.00 84.75 262 SER A O 1
ATOM 2146 N N . VAL A 1 263 ? 8.530 -12.569 -7.719 1.00 88.06 263 VAL A N 1
ATOM 2147 C CA . VAL A 1 263 ? 9.582 -13.586 -7.894 1.00 88.06 263 VAL A CA 1
ATOM 2148 C C . VAL A 1 263 ? 9.750 -13.963 -9.368 1.00 88.06 263 VAL A C 1
ATOM 2150 O O . VAL A 1 263 ? 10.873 -13.986 -9.877 1.00 88.06 263 VAL A O 1
ATOM 2153 N N . VAL A 1 264 ? 8.643 -14.205 -10.079 1.00 87.31 264 VAL A N 1
ATOM 2154 C CA . VAL A 1 264 ? 8.672 -14.529 -11.514 1.00 87.31 264 VAL A CA 1
ATOM 2155 C C . VAL A 1 264 ? 9.287 -13.381 -12.317 1.00 87.31 264 VAL A C 1
ATOM 2157 O O . VAL A 1 264 ? 10.180 -13.604 -13.135 1.00 87.31 264 VAL A O 1
ATOM 2160 N N . LEU A 1 265 ? 8.868 -12.141 -12.061 1.00 82.25 265 LEU A N 1
ATOM 2161 C CA . LEU A 1 265 ? 9.373 -10.970 -12.775 1.00 82.25 265 LEU A CA 1
ATOM 2162 C C . LEU A 1 265 ? 10.849 -10.694 -12.475 1.00 82.25 265 LEU A C 1
ATOM 2164 O O . LEU A 1 265 ? 11.586 -10.333 -13.393 1.00 82.25 265 LEU A O 1
ATOM 2168 N N . VAL A 1 266 ? 11.316 -10.909 -11.243 1.00 83.56 266 VAL A N 1
ATOM 2169 C CA . VAL A 1 266 ? 12.743 -10.817 -10.888 1.00 83.56 266 VAL A CA 1
ATOM 2170 C C . VAL A 1 266 ? 13.565 -11.853 -11.657 1.00 83.56 266 VAL A C 1
ATOM 2172 O O . VAL A 1 266 ? 14.587 -11.513 -12.252 1.00 83.56 266 VAL A O 1
ATOM 2175 N N . ALA A 1 267 ? 13.097 -13.101 -11.739 1.00 85.44 267 ALA A N 1
ATOM 2176 C CA . ALA A 1 267 ? 13.778 -14.136 -12.515 1.00 85.44 267 ALA A CA 1
ATOM 2177 C C . ALA A 1 267 ? 13.841 -13.793 -14.017 1.00 85.44 267 ALA A C 1
ATOM 2179 O O . ALA A 1 267 ? 14.875 -13.979 -14.667 1.00 85.44 267 ALA A O 1
ATOM 2180 N N . LEU A 1 268 ? 12.751 -13.262 -14.579 1.00 81.50 268 LEU A N 1
ATOM 2181 C CA . LEU A 1 268 ? 12.682 -12.877 -15.990 1.00 81.50 268 LEU A CA 1
ATOM 2182 C C . LEU A 1 268 ? 13.547 -11.646 -16.310 1.00 81.50 268 LEU A C 1
ATOM 2184 O O . LEU A 1 268 ? 14.274 -11.648 -17.306 1.00 81.50 268 LEU A O 1
ATOM 2188 N N . THR A 1 269 ? 13.518 -10.620 -15.457 1.00 80.12 269 THR A N 1
ATOM 2189 C CA . THR A 1 269 ? 14.355 -9.417 -15.607 1.00 80.12 269 THR A CA 1
ATOM 2190 C C . THR A 1 269 ? 15.837 -9.729 -15.426 1.00 80.12 269 THR A C 1
ATOM 2192 O O . THR A 1 269 ? 16.647 -9.234 -16.207 1.00 80.12 269 THR A O 1
ATOM 2195 N N . GLY A 1 270 ? 16.202 -10.618 -14.496 1.00 81.62 270 GLY A N 1
ATOM 2196 C CA . GLY A 1 270 ? 17.582 -11.082 -14.336 1.00 81.62 270 GLY A CA 1
ATOM 2197 C C . GLY A 1 270 ? 18.131 -11.733 -15.610 1.00 81.62 270 GLY A C 1
ATOM 2198 O O . GLY A 1 270 ? 19.229 -11.404 -16.060 1.00 81.62 270 GLY A O 1
ATOM 2199 N N . ARG A 1 271 ? 17.336 -12.587 -16.273 1.00 84.88 271 ARG A N 1
ATOM 2200 C CA . ARG A 1 271 ? 17.718 -13.196 -17.562 1.00 84.88 271 ARG A CA 1
ATOM 2201 C C . ARG A 1 271 ? 17.902 -12.156 -18.669 1.00 84.88 271 ARG A C 1
ATOM 2203 O O . ARG A 1 271 ? 18.848 -12.264 -19.449 1.00 84.88 271 ARG A O 1
ATOM 2210 N N . ALA A 1 272 ? 17.016 -11.164 -18.746 1.00 78.50 272 ALA A N 1
ATOM 2211 C CA . ALA A 1 272 ? 17.125 -10.079 -19.720 1.00 78.50 272 ALA A CA 1
ATOM 2212 C C . ALA A 1 272 ? 18.377 -9.218 -19.473 1.00 78.50 272 ALA A C 1
ATOM 2214 O O . ALA A 1 272 ? 19.099 -8.903 -20.417 1.00 78.50 272 ALA A O 1
ATOM 2215 N N . PHE A 1 273 ? 18.689 -8.919 -18.210 1.00 77.75 273 PHE A N 1
ATOM 2216 C CA . PHE A 1 273 ? 19.870 -8.143 -17.836 1.00 77.75 273 PHE A CA 1
ATOM 2217 C C . PHE A 1 273 ? 21.177 -8.858 -18.203 1.00 77.75 273 PHE A C 1
ATOM 2219 O O . PHE A 1 273 ? 22.068 -8.241 -18.776 1.00 77.75 273 PHE A O 1
ATOM 2226 N N . ILE A 1 274 ? 21.269 -10.174 -17.973 1.00 84.19 274 ILE A N 1
ATOM 2227 C CA . ILE A 1 274 ? 22.439 -10.974 -18.379 1.00 84.19 274 ILE A CA 1
ATOM 2228 C C . ILE A 1 274 ? 22.637 -10.930 -19.901 1.00 84.19 274 ILE A C 1
ATOM 2230 O O . ILE A 1 274 ? 23.766 -10.803 -20.374 1.00 84.19 274 ILE A O 1
ATOM 2234 N N . ARG A 1 275 ? 21.552 -11.009 -20.685 1.00 82.44 275 ARG A N 1
ATOM 2235 C CA . ARG A 1 275 ? 21.631 -10.887 -22.152 1.00 82.44 275 ARG A CA 1
ATOM 2236 C C . ARG A 1 275 ? 22.135 -9.509 -22.573 1.00 82.44 275 ARG A C 1
ATOM 2238 O O . ARG A 1 275 ? 23.000 -9.430 -23.440 1.00 82.44 275 ARG A O 1
ATOM 2245 N N . LEU A 1 276 ? 21.632 -8.450 -21.941 1.00 79.00 276 LEU A N 1
ATOM 2246 C CA . LEU A 1 276 ? 22.057 -7.082 -22.228 1.00 79.00 276 LEU A CA 1
ATOM 2247 C C . LEU A 1 276 ? 23.532 -6.852 -21.859 1.00 79.00 276 LEU A C 1
ATOM 2249 O O . LEU A 1 276 ? 24.266 -6.285 -22.661 1.00 79.00 276 LEU A O 1
ATOM 2253 N N . SER A 1 277 ? 23.983 -7.354 -20.703 1.00 83.31 277 SER A N 1
ATOM 2254 C CA . SER A 1 277 ? 25.389 -7.275 -20.272 1.00 83.31 277 SER A CA 1
ATOM 2255 C C . SER A 1 277 ? 26.326 -7.899 -21.305 1.00 83.31 277 SER A C 1
ATOM 2257 O O . SER A 1 277 ? 27.293 -7.268 -21.722 1.00 83.31 277 SER A O 1
ATOM 2259 N N . ARG A 1 278 ? 25.983 -9.093 -21.812 1.00 82.19 278 ARG A N 1
ATOM 2260 C CA . ARG A 1 278 ? 26.774 -9.780 -22.845 1.00 82.19 278 ARG A CA 1
ATOM 2261 C C . ARG A 1 278 ? 26.849 -8.992 -24.154 1.00 82.19 278 ARG A C 1
ATOM 2263 O O . ARG A 1 278 ? 27.898 -8.965 -24.785 1.00 82.19 278 ARG A O 1
ATOM 2270 N N . LEU A 1 279 ? 25.761 -8.342 -24.570 1.00 81.75 279 LEU A N 1
ATOM 2271 C CA . LEU A 1 279 ? 25.766 -7.509 -25.778 1.00 81.75 279 LEU A CA 1
ATOM 2272 C C . LEU A 1 279 ? 26.655 -6.270 -25.611 1.00 81.75 279 LEU A C 1
ATOM 2274 O O . LEU A 1 279 ? 27.401 -5.931 -26.527 1.00 81.75 279 LEU A O 1
ATOM 2278 N N . VAL A 1 280 ? 26.613 -5.620 -24.444 1.00 82.25 280 VAL A N 1
ATOM 2279 C CA . VAL A 1 280 ? 27.456 -4.451 -24.144 1.00 82.25 280 VAL A CA 1
ATOM 2280 C C . VAL A 1 280 ? 28.938 -4.834 -24.098 1.00 82.25 280 VAL A C 1
ATOM 2282 O O . VAL A 1 280 ? 29.763 -4.116 -24.662 1.00 82.25 280 VAL A O 1
ATOM 2285 N N . GLU A 1 281 ? 29.278 -5.977 -23.497 1.00 80.06 281 GLU A N 1
ATOM 2286 C CA . GLU A 1 281 ? 30.649 -6.504 -23.482 1.00 80.06 281 GLU A CA 1
ATOM 2287 C C . GLU A 1 281 ? 31.176 -6.753 -24.904 1.00 80.06 281 GLU A C 1
ATOM 2289 O O . GLU A 1 281 ? 32.271 -6.300 -25.238 1.00 80.06 281 GLU A O 1
ATOM 2294 N N . VAL A 1 282 ? 30.381 -7.382 -25.779 1.00 78.50 282 VAL A N 1
ATOM 2295 C CA . VAL A 1 282 ? 30.773 -7.640 -27.177 1.00 78.50 282 VAL A CA 1
ATOM 2296 C C . VAL A 1 282 ? 30.972 -6.341 -27.959 1.00 78.50 282 VAL A C 1
ATOM 2298 O O . VAL A 1 282 ? 31.972 -6.202 -28.661 1.00 78.50 282 VAL A O 1
ATOM 2301 N N . VAL A 1 283 ? 30.067 -5.364 -27.827 1.00 77.19 283 VAL A N 1
ATOM 2302 C CA . VAL A 1 283 ? 30.208 -4.063 -28.507 1.00 77.19 283 VAL A CA 1
ATOM 2303 C C . VAL A 1 283 ? 31.470 -3.339 -28.040 1.00 77.19 283 VAL A C 1
ATOM 2305 O O . VAL A 1 283 ? 32.206 -2.811 -28.873 1.00 77.19 283 VAL A O 1
ATOM 2308 N N . CYS A 1 284 ? 31.763 -3.366 -26.738 1.00 72.19 284 CYS A N 1
ATOM 2309 C CA . CYS A 1 284 ? 32.961 -2.744 -26.180 1.00 72.19 284 CYS A CA 1
ATOM 2310 C C . CYS A 1 284 ? 34.244 -3.401 -26.723 1.00 72.19 284 CYS A C 1
ATOM 2312 O O . CYS A 1 284 ? 35.149 -2.703 -27.180 1.00 72.19 284 CYS A O 1
ATOM 2314 N N . VAL A 1 285 ? 34.291 -4.740 -26.777 1.00 72.19 285 VAL A N 1
ATOM 2315 C CA . VAL A 1 285 ? 35.425 -5.496 -27.340 1.00 72.19 285 VAL A CA 1
ATOM 2316 C C . VAL A 1 285 ? 35.585 -5.240 -28.841 1.00 72.19 285 VAL A C 1
ATOM 2318 O O . VAL A 1 285 ? 36.698 -5.000 -29.305 1.00 72.19 285 VAL A O 1
ATOM 2321 N N . CYS A 1 286 ? 34.497 -5.225 -29.616 1.00 68.19 286 CYS A N 1
ATOM 2322 C CA . CYS A 1 286 ? 34.551 -4.931 -31.050 1.00 68.19 286 CYS A CA 1
ATOM 2323 C C . CYS A 1 286 ? 34.981 -3.486 -31.338 1.00 68.19 286 CYS A C 1
ATOM 2325 O O . CYS A 1 286 ? 35.713 -3.246 -32.299 1.00 68.19 286 CYS A O 1
ATOM 2327 N N . GLN A 1 287 ? 34.547 -2.520 -30.525 1.00 71.62 287 GLN A N 1
ATOM 2328 C CA . GLN A 1 287 ? 34.946 -1.120 -30.663 1.00 71.62 287 GLN A CA 1
ATOM 2329 C C . GLN A 1 287 ? 36.416 -0.917 -30.278 1.00 71.62 287 GLN A C 1
ATOM 2331 O O . GLN A 1 287 ? 37.130 -0.197 -30.975 1.00 71.62 287 GLN A O 1
ATOM 2336 N N . TRP A 1 288 ? 36.894 -1.614 -29.243 1.00 72.00 288 TRP A N 1
ATOM 2337 C CA . TRP A 1 288 ? 38.313 -1.660 -28.899 1.00 72.00 288 TRP A CA 1
ATOM 2338 C C . TRP A 1 288 ? 39.149 -2.274 -30.031 1.00 72.00 288 TRP A C 1
ATOM 2340 O O . TRP A 1 288 ? 40.078 -1.633 -30.516 1.00 72.00 288 TRP A O 1
ATOM 2350 N N . ALA A 1 289 ? 38.767 -3.447 -30.546 1.00 68.12 289 ALA A N 1
ATOM 2351 C CA . ALA A 1 289 ? 39.475 -4.114 -31.643 1.00 68.12 289 ALA A CA 1
ATOM 2352 C C . ALA A 1 289 ? 39.505 -3.270 -32.932 1.00 68.12 289 ALA A C 1
ATOM 2354 O O . ALA A 1 289 ? 40.521 -3.217 -33.624 1.00 68.12 289 ALA A O 1
ATOM 2355 N N . ARG A 1 290 ? 38.4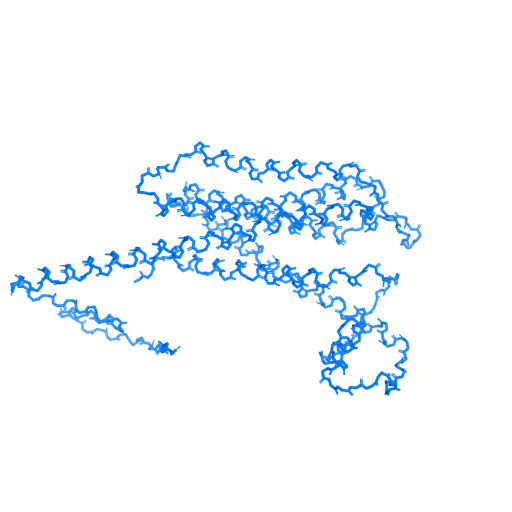16 -2.552 -33.239 1.00 69.19 290 ARG A N 1
ATOM 2356 C CA . ARG A 1 290 ? 38.355 -1.638 -34.390 1.00 69.19 290 ARG A CA 1
ATOM 2357 C C . ARG A 1 290 ? 39.284 -0.430 -34.225 1.00 69.19 290 ARG A C 1
ATOM 2359 O O . ARG A 1 290 ? 39.853 0.019 -35.216 1.00 69.19 290 ARG A O 1
ATOM 2366 N N . ASN A 1 291 ? 39.463 0.070 -33.003 1.00 65.19 291 ASN A N 1
ATOM 2367 C CA . ASN A 1 291 ? 40.382 1.174 -32.718 1.00 65.19 291 ASN A CA 1
ATOM 2368 C C . ASN 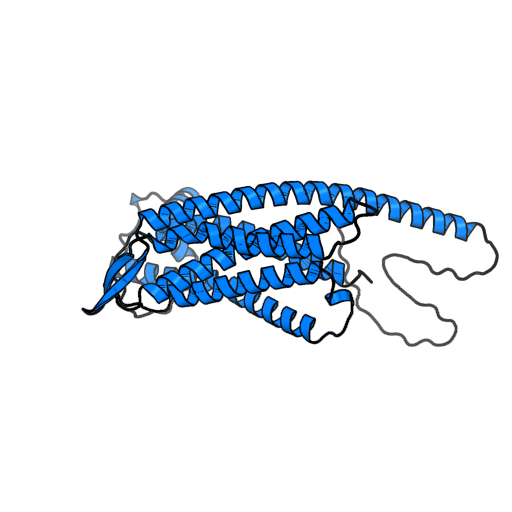A 1 291 ? 41.858 0.741 -32.727 1.00 65.19 291 ASN A C 1
ATOM 2370 O O . ASN A 1 291 ? 42.707 1.542 -33.095 1.00 65.19 291 ASN A O 1
ATOM 2374 N N . VAL A 1 292 ? 42.175 -0.521 -32.415 1.00 67.88 292 VAL A N 1
ATOM 2375 C CA . VAL A 1 292 ? 43.553 -1.057 -32.477 1.00 67.88 292 VAL A CA 1
ATOM 2376 C C . VAL A 1 292 ? 44.088 -1.153 -33.919 1.00 67.88 292 VAL A C 1
ATOM 2378 O O . VAL A 1 292 ? 45.295 -1.102 -34.135 1.00 67.88 292 VAL A O 1
ATOM 2381 N N . HIS A 1 293 ? 43.214 -1.236 -34.928 1.00 58.34 293 HIS A N 1
ATOM 2382 C CA . HIS A 1 293 ? 43.608 -1.322 -36.343 1.00 58.34 293 HIS A CA 1
ATOM 2383 C C . HIS A 1 293 ? 43.689 0.016 -37.095 1.00 58.34 293 HIS A C 1
ATOM 2385 O O . HIS A 1 293 ? 43.949 0.018 -38.298 1.00 58.34 293 HIS A O 1
ATOM 2391 N N . ARG A 1 294 ? 43.535 1.158 -36.414 1.00 51.84 294 ARG A N 1
ATOM 2392 C CA . ARG A 1 294 ? 43.975 2.455 -36.947 1.00 51.84 294 ARG A CA 1
ATOM 2393 C C . ARG A 1 294 ? 45.252 2.877 -36.212 1.00 51.84 294 ARG A C 1
ATOM 2395 O O . ARG A 1 294 ? 45.139 3.438 -35.128 1.00 51.84 294 ARG A O 1
ATOM 2402 N N . PRO A 1 295 ? 46.452 2.606 -36.762 1.00 52.06 295 PRO A N 1
ATOM 2403 C CA . PRO A 1 295 ? 47.710 2.997 -36.125 1.00 52.06 295 PRO A CA 1
ATOM 2404 C C . PRO A 1 295 ? 47.976 4.511 -36.151 1.00 52.06 295 PRO A C 1
ATOM 2406 O O . PRO A 1 295 ? 48.937 4.957 -35.532 1.00 52.06 295 PRO A O 1
ATOM 2409 N N . ASP A 1 296 ? 47.125 5.309 -36.798 1.00 53.66 296 ASP A N 1
ATOM 2410 C CA . ASP A 1 296 ? 47.309 6.753 -36.855 1.00 53.66 296 ASP A CA 1
ATOM 2411 C C . ASP A 1 296 ? 46.401 7.477 -35.855 1.00 53.66 296 ASP A C 1
ATOM 2413 O O . ASP A 1 296 ? 45.172 7.458 -35.958 1.00 53.66 296 ASP A O 1
ATOM 2417 N N . ILE A 1 297 ? 47.074 8.188 -34.945 1.00 50.62 297 ILE A N 1
ATOM 2418 C CA . ILE A 1 297 ? 46.584 9.122 -33.921 1.00 50.62 297 ILE A CA 1
ATOM 2419 C C . ILE A 1 297 ? 46.402 8.488 -32.534 1.00 50.62 297 ILE A C 1
ATOM 2421 O O . ILE A 1 297 ? 45.324 8.101 -32.081 1.00 50.62 297 ILE A O 1
ATOM 2425 N N . SER A 1 298 ? 47.529 8.486 -31.827 1.00 46.34 298 SER A N 1
ATOM 2426 C CA . SER A 1 298 ? 47.701 8.329 -30.389 1.00 46.34 298 SER A CA 1
ATOM 2427 C C . SER A 1 298 ? 46.829 9.299 -29.576 1.00 46.34 298 SER A C 1
ATOM 2429 O O . SER A 1 298 ? 47.287 10.346 -29.136 1.00 46.34 298 SER A O 1
ATOM 2431 N N . CYS A 1 299 ? 45.588 8.920 -29.289 1.00 47.75 299 CYS A N 1
ATOM 2432 C CA . CYS A 1 299 ? 44.900 9.347 -28.071 1.00 47.75 299 CYS A CA 1
ATOM 2433 C C . CYS A 1 299 ? 44.445 8.095 -27.324 1.00 47.75 299 CYS A C 1
ATOM 2435 O O . CYS A 1 299 ? 43.305 7.644 -27.427 1.00 47.75 299 CYS A O 1
ATOM 2437 N N . ALA A 1 300 ? 45.382 7.506 -26.582 1.00 44.25 300 ALA A N 1
ATOM 2438 C CA . ALA A 1 300 ? 45.112 6.411 -25.669 1.00 44.25 300 ALA A CA 1
ATOM 2439 C C . ALA A 1 300 ? 44.282 6.923 -24.480 1.00 44.25 300 ALA A C 1
ATOM 2441 O O . ALA A 1 300 ? 44.823 7.341 -23.461 1.00 44.25 300 ALA A O 1
ATOM 2442 N N . ILE A 1 301 ? 42.953 6.883 -24.592 1.00 50.66 301 ILE A N 1
ATOM 2443 C CA . ILE A 1 301 ? 42.077 6.951 -23.418 1.00 50.66 301 ILE A CA 1
ATOM 2444 C C . ILE A 1 301 ? 42.011 5.534 -22.840 1.00 50.66 301 ILE A C 1
ATOM 2446 O O . ILE A 1 301 ? 41.173 4.714 -23.219 1.00 50.66 301 ILE A O 1
ATOM 2450 N N . LEU A 1 302 ? 42.958 5.229 -21.953 1.00 40.91 302 LEU A N 1
ATOM 2451 C CA . LEU A 1 302 ? 42.967 4.012 -21.145 1.00 40.91 302 LEU A CA 1
ATOM 2452 C C . LEU A 1 302 ? 41.802 4.063 -20.148 1.00 40.91 302 LEU A C 1
ATOM 2454 O O . LEU A 1 302 ? 41.896 4.674 -19.087 1.00 40.91 302 LEU A O 1
ATOM 2458 N N . TYR A 1 303 ? 40.704 3.380 -20.471 1.00 41.59 303 TYR A N 1
ATOM 2459 C CA . TYR A 1 303 ? 39.683 3.015 -19.490 1.00 41.59 303 TYR A CA 1
ATOM 2460 C C . TYR A 1 303 ? 40.200 1.849 -18.637 1.00 41.59 303 TYR A C 1
ATOM 2462 O O . TYR A 1 303 ? 39.803 0.702 -18.811 1.00 41.59 303 TYR A O 1
ATOM 2470 N N . SER A 1 304 ? 41.115 2.151 -17.714 1.00 37.69 304 SER A N 1
ATOM 2471 C CA . SER A 1 304 ? 41.370 1.286 -16.564 1.00 37.69 304 SER A CA 1
ATOM 2472 C C . SER A 1 304 ? 40.337 1.621 -15.493 1.00 37.69 304 SER A C 1
ATOM 2474 O O . SER A 1 304 ? 40.220 2.765 -15.050 1.00 37.69 304 SER A O 1
ATOM 2476 N N . SER A 1 305 ? 39.555 0.622 -15.102 1.00 41.06 305 SER A N 1
ATOM 2477 C CA . SER A 1 305 ? 38.395 0.675 -14.205 1.00 41.06 305 SER A CA 1
ATOM 2478 C C . SER A 1 305 ? 38.691 1.084 -12.752 1.00 41.06 305 SER A C 1
ATOM 2480 O O . SER A 1 305 ? 37.871 0.839 -11.873 1.00 41.06 305 SER A O 1
ATOM 2482 N N . SER A 1 306 ? 39.809 1.757 -12.480 1.00 41.16 306 SER A N 1
ATOM 2483 C CA . SER A 1 306 ? 40.163 2.197 -11.127 1.00 41.16 306 SER A CA 1
ATOM 2484 C C . SER A 1 306 ? 40.658 3.636 -11.007 1.00 41.16 306 SER A C 1
ATOM 2486 O O . SER A 1 306 ? 40.789 4.093 -9.878 1.00 41.16 306 SER A O 1
ATOM 2488 N N . SER A 1 307 ? 40.896 4.408 -12.074 1.00 39.41 307 SER A N 1
ATOM 2489 C CA . SER A 1 307 ? 41.232 5.845 -11.955 1.00 39.41 307 SER A CA 1
ATOM 2490 C C . SER A 1 307 ? 41.065 6.563 -13.294 1.00 39.41 307 SER A C 1
ATOM 2492 O O . SER A 1 307 ? 41.752 6.239 -14.256 1.00 39.41 307 SER A O 1
ATOM 2494 N N . ILE A 1 308 ? 40.175 7.558 -13.360 1.00 42.22 308 ILE A N 1
ATOM 2495 C CA . ILE A 1 308 ? 40.117 8.494 -14.492 1.00 42.22 308 ILE A CA 1
ATOM 2496 C C . ILE A 1 308 ? 41.163 9.576 -14.229 1.00 42.22 308 ILE A C 1
ATOM 2498 O O . ILE A 1 308 ? 40.884 10.567 -13.558 1.00 42.22 308 ILE A O 1
ATOM 2502 N N . THR A 1 309 ? 42.372 9.386 -14.741 1.00 40.47 309 THR A N 1
ATOM 2503 C CA . THR A 1 309 ? 43.363 10.457 -14.869 1.00 40.47 309 THR A CA 1
ATOM 2504 C C . THR A 1 309 ? 43.284 11.001 -16.290 1.00 40.47 309 THR A C 1
ATOM 2506 O O . THR A 1 309 ? 43.784 10.401 -17.238 1.00 40.47 309 THR A O 1
ATOM 2509 N N . LEU A 1 310 ? 42.612 12.143 -16.444 1.00 39.16 310 LEU A N 1
ATOM 2510 C CA . LEU A 1 310 ? 42.672 12.945 -17.663 1.00 39.16 310 LEU A CA 1
ATOM 2511 C C . LEU A 1 310 ? 44.076 13.549 -17.763 1.00 39.16 310 LEU A C 1
ATOM 2513 O O . LEU A 1 310 ? 44.377 14.543 -17.105 1.00 39.16 310 LEU A O 1
ATOM 2517 N N . VAL A 1 311 ? 44.939 12.948 -18.579 1.00 40.56 311 VAL A N 1
ATOM 2518 C CA . VAL A 1 311 ? 46.176 13.598 -19.019 1.00 40.56 311 VAL A CA 1
ATOM 2519 C C . VAL A 1 311 ? 45.792 14.552 -20.143 1.00 40.56 311 VAL A C 1
ATOM 2521 O O . VAL A 1 311 ? 45.785 14.191 -21.315 1.00 40.56 311 VAL A O 1
ATOM 2524 N N . HIS A 1 312 ? 45.397 15.765 -19.761 1.00 37.84 312 HIS A N 1
ATOM 2525 C CA . HIS A 1 312 ? 45.394 16.888 -20.683 1.00 37.84 312 HIS A CA 1
ATOM 2526 C C . HIS A 1 312 ? 46.802 17.478 -20.661 1.00 37.84 312 HIS A C 1
ATOM 2528 O O . HIS A 1 312 ? 47.277 17.959 -19.629 1.00 37.84 312 HIS A O 1
ATOM 2534 N N . GLU A 1 313 ? 47.483 17.403 -21.798 1.00 47.66 313 GLU A N 1
ATOM 2535 C CA . GLU A 1 313 ? 48.737 18.105 -22.016 1.00 47.66 313 GLU A CA 1
ATOM 2536 C C . GLU A 1 313 ? 48.487 19.602 -21.738 1.00 47.66 313 GLU A C 1
ATOM 2538 O O . GLU A 1 313 ? 47.560 20.202 -22.289 1.00 47.66 313 GLU A O 1
ATOM 2543 N N . ASN A 1 314 ? 49.275 20.158 -20.810 1.00 41.88 314 ASN A N 1
ATOM 2544 C CA . ASN A 1 314 ? 49.303 21.551 -20.346 1.00 41.88 314 ASN A CA 1
ATOM 2545 C C . ASN A 1 314 ? 48.181 22.054 -19.410 1.00 41.88 314 ASN A C 1
ATOM 2547 O O . ASN A 1 314 ? 47.465 22.997 -19.739 1.00 41.88 314 ASN A O 1
ATOM 2551 N N . ARG A 1 315 ? 48.124 21.527 -18.176 1.00 41.47 315 ARG A N 1
ATOM 2552 C CA . ARG A 1 315 ? 48.193 22.294 -16.897 1.00 41.47 315 ARG A CA 1
ATOM 2553 C C . ARG A 1 315 ? 47.864 21.375 -15.714 1.00 41.47 315 ARG A C 1
ATOM 2555 O O . ARG A 1 315 ? 46.732 20.933 -15.548 1.00 41.47 315 ARG A O 1
ATOM 2562 N N . LEU A 1 316 ? 48.863 21.117 -14.871 1.00 32.81 316 LEU A N 1
ATOM 2563 C CA . LEU A 1 316 ? 48.732 20.326 -13.649 1.00 32.81 316 LEU A C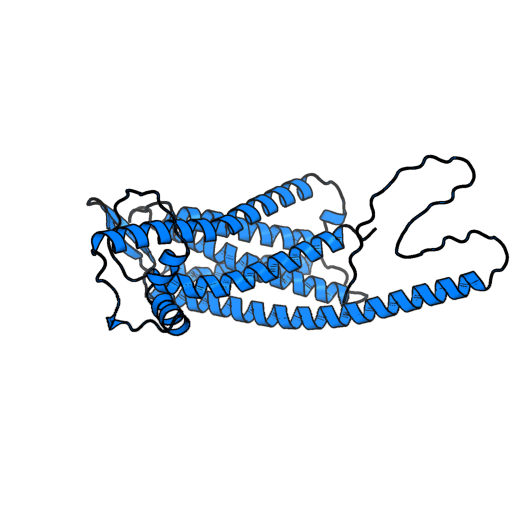A 1
ATOM 2564 C C . LEU A 1 316 ? 48.029 21.147 -12.549 1.00 32.81 316 LEU A C 1
ATOM 2566 O O . LEU A 1 316 ? 48.621 22.062 -11.985 1.00 32.81 316 LEU A O 1
ATOM 2570 N N . HIS A 1 317 ? 46.796 20.782 -12.199 1.00 36.59 317 HIS A N 1
ATOM 2571 C CA . HIS A 1 317 ? 46.233 21.026 -10.868 1.00 36.59 317 HIS A CA 1
ATOM 2572 C C . HIS A 1 317 ? 45.848 19.670 -10.271 1.00 36.59 317 HIS A C 1
ATOM 2574 O O . HIS A 1 317 ? 44.927 19.005 -10.740 1.00 36.59 317 HIS A O 1
ATOM 2580 N N . ILE A 1 318 ? 46.601 19.243 -9.257 1.00 37.66 318 ILE A N 1
ATOM 2581 C CA . ILE A 1 318 ? 46.389 17.985 -8.537 1.00 37.66 318 ILE A CA 1
ATOM 2582 C C . ILE A 1 318 ? 45.237 18.191 -7.548 1.00 37.66 318 ILE A C 1
ATOM 2584 O O . ILE A 1 318 ? 45.369 18.950 -6.590 1.00 37.66 318 ILE A O 1
ATOM 2588 N N . LEU A 1 319 ? 44.117 17.501 -7.765 1.00 34.84 319 LEU A N 1
ATOM 2589 C CA . LEU A 1 319 ? 43.072 17.297 -6.761 1.00 34.84 319 LEU A CA 1
ATOM 2590 C C . LEU A 1 319 ? 43.134 15.835 -6.309 1.00 34.84 319 LEU A C 1
ATOM 2592 O O . LEU A 1 319 ? 42.811 14.924 -7.068 1.00 34.84 319 LEU A O 1
ATOM 2596 N N . ASN A 1 320 ? 43.580 15.627 -5.070 1.00 32.41 320 ASN A N 1
ATOM 2597 C CA . ASN A 1 320 ? 43.594 14.324 -4.412 1.00 32.41 320 ASN A CA 1
ATOM 2598 C C . ASN A 1 320 ? 42.156 13.864 -4.141 1.00 32.41 320 ASN A C 1
ATOM 2600 O O . ASN A 1 320 ? 41.450 14.491 -3.353 1.00 32.41 320 ASN A O 1
ATOM 2604 N N . PHE A 1 321 ? 41.741 12.749 -4.744 1.00 34.84 321 PHE A N 1
ATOM 2605 C CA . PHE A 1 321 ? 40.537 12.023 -4.343 1.00 34.84 321 PHE A CA 1
ATOM 2606 C C . PHE A 1 321 ? 40.923 10.694 -3.691 1.00 34.84 321 PHE A C 1
ATOM 2608 O O . PHE A 1 321 ? 41.694 9.905 -4.235 1.00 34.84 321 PHE A O 1
ATOM 2615 N N . ILE A 1 322 ? 40.390 10.493 -2.488 1.00 36.84 322 ILE A N 1
ATOM 2616 C CA . ILE A 1 322 ? 40.596 9.340 -1.612 1.00 36.84 322 ILE A CA 1
ATOM 2617 C C . ILE A 1 322 ? 39.954 8.095 -2.245 1.00 36.84 322 ILE A C 1
ATOM 2619 O O . ILE A 1 322 ? 38.772 8.101 -2.588 1.00 36.84 322 ILE A O 1
ATOM 2623 N N . HIS A 1 323 ? 40.747 7.032 -2.390 1.00 31.14 323 HIS A N 1
ATOM 2624 C CA . HIS A 1 323 ? 40.340 5.720 -2.905 1.00 31.14 323 HIS A CA 1
ATOM 2625 C C . HIS A 1 323 ? 39.645 4.897 -1.809 1.00 31.14 323 HIS A C 1
ATOM 2627 O O . HIS A 1 323 ? 40.216 4.692 -0.740 1.00 31.14 323 HIS A O 1
ATOM 2633 N N . PHE A 1 324 ? 38.446 4.379 -2.090 1.00 33.06 324 PHE A N 1
ATOM 2634 C CA . PHE A 1 324 ? 37.815 3.301 -1.320 1.00 33.06 324 PHE A CA 1
ATOM 2635 C C . PHE A 1 324 ? 37.862 2.023 -2.164 1.00 33.06 324 PHE A C 1
ATOM 2637 O O . PHE A 1 324 ? 37.184 1.919 -3.184 1.00 33.06 324 PHE A O 1
ATOM 2644 N N . ASN A 1 325 ? 38.676 1.058 -1.736 1.00 28.73 325 ASN A N 1
ATOM 2645 C CA . ASN A 1 325 ? 38.742 -0.277 -2.325 1.00 28.73 325 ASN A CA 1
ATOM 2646 C C . ASN A 1 325 ? 37.616 -1.143 -1.740 1.00 28.73 325 ASN A C 1
ATOM 2648 O O . ASN A 1 325 ? 37.584 -1.373 -0.532 1.00 28.73 325 ASN A O 1
ATOM 2652 N N . ILE A 1 326 ? 36.725 -1.656 -2.590 1.00 31.91 326 ILE A N 1
ATOM 2653 C CA . ILE A 1 326 ? 35.839 -2.777 -2.253 1.00 31.91 326 ILE A CA 1
ATOM 2654 C C . ILE A 1 326 ? 36.311 -3.963 -3.091 1.00 31.91 326 ILE A C 1
ATOM 2656 O O . ILE A 1 326 ? 36.137 -3.984 -4.307 1.00 31.91 326 ILE A O 1
ATOM 2660 N N . SER A 1 327 ? 36.946 -4.925 -2.424 1.00 29.92 327 SER A N 1
ATOM 2661 C CA . SER A 1 327 ? 37.308 -6.218 -2.999 1.00 29.92 327 SER A CA 1
ATOM 2662 C C . SER A 1 327 ? 36.107 -7.155 -2.861 1.00 29.92 327 SER A C 1
ATOM 2664 O O . SER A 1 327 ? 35.644 -7.386 -1.745 1.00 29.92 327 SER A O 1
ATOM 2666 N N . CYS A 1 328 ? 35.581 -7.666 -3.975 1.00 31.78 328 CYS A N 1
ATOM 2667 C CA . CYS A 1 328 ? 34.617 -8.766 -3.962 1.00 31.78 328 CYS A CA 1
ATOM 2668 C C . CYS A 1 328 ? 35.380 -10.090 -3.848 1.00 31.78 328 CYS A C 1
ATOM 2670 O O . CYS A 1 328 ? 36.155 -10.429 -4.744 1.00 31.78 328 CYS A O 1
ATOM 2672 N N . GLY A 1 329 ? 35.148 -10.802 -2.745 1.00 40.19 329 GLY A N 1
ATOM 2673 C CA . GLY A 1 329 ? 35.375 -12.239 -2.599 1.00 40.19 329 GLY A CA 1
ATOM 2674 C C . GLY A 1 329 ? 34.050 -12.984 -2.621 1.00 40.19 329 GLY A C 1
ATOM 2675 O O . GLY A 1 329 ? 33.027 -12.346 -2.270 1.00 40.19 329 GLY A O 1
#

pLDDT: mean 73.64, std 22.79, range [28.73, 97.56]